Protein AF-A0A2G8LBM2-F1 (afdb_monomer)

InterPro domains:
  IPR009283 Apyrase [PF06079] (100-201)
  IPR009283 Apyrase [PTHR13023] (19-201)
  IPR036258 Apyrase superfamily [G3DSA:2.120.10.100] (62-201)
  IPR036258 Apyrase superfamily [SSF101887] (73-199)

Structure (mmCIF, N/CA/C/O backbone):
data_AF-A0A2G8LBM2-F1
#
_entry.id   AF-A0A2G8LBM2-F1
#
loop_
_atom_site.group_PDB
_atom_site.id
_atom_site.type_symbol
_atom_site.label_atom_id
_atom_site.label_alt_id
_atom_site.label_comp_id
_atom_site.label_asym_id
_atom_site.label_entity_id
_atom_site.label_seq_id
_atom_site.pdbx_PDB_ins_code
_atom_site.Cartn_x
_atom_site.Cartn_y
_atom_site.Cartn_z
_atom_site.occupancy
_atom_site.B_iso_or_equiv
_atom_site.auth_seq_id
_atom_site.auth_comp_id
_atom_site.auth_asym_id
_atom_site.auth_atom_id
_atom_site.pdbx_PDB_model_num
ATOM 1 N N . MET A 1 1 ? -73.312 -58.776 77.637 1.00 35.75 1 MET A N 1
ATOM 2 C CA . MET A 1 1 ? -72.887 -59.701 76.559 1.00 35.75 1 MET A CA 1
ATOM 3 C C . MET A 1 1 ? -73.910 -59.630 75.431 1.00 35.75 1 MET A C 1
ATOM 5 O O . MET A 1 1 ? -75.067 -59.414 75.760 1.00 35.75 1 MET A O 1
ATOM 9 N N . PRO A 1 2 ? -73.563 -59.936 74.172 1.00 50.12 2 PRO A N 1
ATOM 10 C CA . PRO A 1 2 ? -72.597 -59.293 73.277 1.00 50.12 2 PRO A CA 1
ATOM 11 C C . PRO A 1 2 ? -73.341 -58.692 72.049 1.00 50.12 2 PRO A C 1
ATOM 13 O O . PRO A 1 2 ? -74.521 -58.929 71.848 1.00 50.12 2 PRO A O 1
ATOM 16 N N . GLY A 1 3 ? -72.739 -57.828 71.241 1.00 42.31 3 GLY A N 1
ATOM 17 C CA . GLY A 1 3 ? -72.041 -58.301 70.049 1.00 42.31 3 GLY A CA 1
ATOM 18 C C . GLY A 1 3 ? -71.887 -57.154 69.057 1.00 42.31 3 GLY A C 1
ATOM 19 O O . GLY A 1 3 ? -72.862 -56.663 68.499 1.00 42.31 3 GLY A O 1
ATOM 20 N N . GLY A 1 4 ? -70.648 -56.700 68.889 1.00 48.09 4 GLY A N 1
ATOM 21 C CA . GLY A 1 4 ? -70.278 -55.749 67.855 1.00 48.09 4 GLY A CA 1
ATOM 22 C C . GLY A 1 4 ? -70.056 -56.449 66.521 1.00 48.09 4 GLY A C 1
ATOM 23 O O . GLY A 1 4 ? -69.557 -57.568 66.485 1.00 48.09 4 GLY A O 1
ATOM 24 N N . TYR A 1 5 ? -70.342 -55.739 65.435 1.00 44.25 5 TYR A N 1
ATOM 25 C CA . TYR A 1 5 ? -69.725 -55.985 64.138 1.00 44.25 5 TYR A CA 1
ATOM 26 C C . TYR A 1 5 ? -69.358 -54.640 63.509 1.00 44.25 5 TYR A C 1
ATOM 28 O O . TYR A 1 5 ? -70.212 -53.834 63.151 1.00 44.25 5 TYR A O 1
ATOM 36 N N . LYS A 1 6 ? -68.046 -54.394 63.439 1.00 51.91 6 LYS A N 1
ATOM 37 C CA . LYS A 1 6 ? -67.411 -53.306 62.694 1.00 51.91 6 LYS A CA 1
ATOM 38 C C . LYS A 1 6 ? -67.239 -53.778 61.248 1.00 51.91 6 LYS A C 1
ATOM 40 O O . LYS A 1 6 ? -66.554 -54.771 61.016 1.00 51.91 6 LYS A O 1
ATOM 45 N N . GLY A 1 7 ? -67.855 -53.083 60.294 1.00 52.22 7 GLY A N 1
ATOM 46 C CA . GLY A 1 7 ? -67.581 -53.277 58.867 1.00 52.22 7 GLY A CA 1
ATOM 47 C C . GLY A 1 7 ? -66.176 -52.767 58.503 1.00 52.22 7 GLY A C 1
ATOM 48 O O . GLY A 1 7 ? -65.708 -51.807 59.122 1.00 52.22 7 GLY A O 1
ATOM 49 N N . PRO A 1 8 ? -65.471 -53.394 57.547 1.00 53.78 8 PRO A N 1
ATOM 50 C CA . PRO A 1 8 ? -64.080 -53.072 57.269 1.00 53.78 8 PRO A CA 1
ATOM 51 C C . PRO A 1 8 ? -63.944 -51.772 56.470 1.00 53.78 8 PRO A C 1
ATOM 53 O O . PRO A 1 8 ? -64.577 -51.568 55.434 1.00 53.78 8 PRO A O 1
ATOM 56 N N . VAL A 1 9 ? -63.048 -50.916 56.957 1.00 59.75 9 VAL A N 1
ATOM 57 C CA . VAL A 1 9 ? -62.471 -49.772 56.248 1.00 59.75 9 VAL A CA 1
ATOM 58 C C . VAL A 1 9 ? -61.677 -50.319 55.058 1.00 59.75 9 VAL A C 1
ATOM 60 O O . VAL A 1 9 ? -60.777 -51.137 55.245 1.00 59.75 9 VAL A O 1
ATOM 63 N N . LYS A 1 10 ? -62.006 -49.900 53.830 1.00 48.34 10 LYS A N 1
ATOM 64 C CA . LYS A 1 10 ? -61.185 -50.207 52.649 1.00 48.34 10 LYS A CA 1
ATOM 65 C C . LYS A 1 10 ? -59.824 -49.529 52.818 1.00 48.34 10 LYS A C 1
ATOM 67 O O . LYS A 1 10 ? -59.728 -48.307 52.754 1.00 48.34 10 LYS A O 1
ATOM 72 N N . GLY A 1 11 ? -58.805 -50.345 53.074 1.00 53.59 11 GLY A N 1
ATOM 73 C CA . GLY A 1 11 ? -57.413 -49.929 53.154 1.00 53.59 11 GLY A CA 1
ATOM 74 C C . GLY A 1 11 ? -56.938 -49.293 51.850 1.00 53.59 11 GLY A C 1
ATOM 75 O O . GLY A 1 11 ? -57.275 -49.741 50.753 1.00 53.59 11 GLY A O 1
ATOM 76 N N . VAL A 1 12 ? -56.168 -48.224 52.019 1.00 58.12 12 VAL A N 1
ATOM 77 C CA . VAL A 1 12 ? -55.348 -47.561 51.006 1.00 58.12 12 VAL A CA 1
ATOM 78 C C . VAL A 1 12 ? -54.457 -48.607 50.333 1.00 58.12 12 VAL A C 1
ATOM 80 O O . VAL A 1 12 ? -53.892 -49.461 51.010 1.00 58.12 12 VAL A O 1
ATOM 83 N N . GLY A 1 13 ? -54.369 -48.573 49.002 1.00 50.44 13 GLY A N 1
ATOM 84 C CA . GLY A 1 13 ? -53.545 -49.508 48.241 1.00 50.44 13 GLY A CA 1
ATOM 85 C C . GLY A 1 13 ? -52.076 -49.427 48.653 1.00 50.44 13 GLY A C 1
ATOM 86 O O . GLY A 1 13 ? -51.456 -48.370 48.543 1.00 50.44 13 GLY A O 1
ATOM 87 N N . ASP A 1 14 ? -51.526 -50.555 49.094 1.00 52.06 14 ASP A N 1
ATOM 88 C CA . ASP A 1 14 ? -50.095 -50.735 49.317 1.00 52.06 14 ASP A CA 1
ATOM 89 C C . ASP A 1 14 ? -49.346 -50.614 47.979 1.00 52.06 14 ASP A C 1
ATOM 91 O O . ASP A 1 14 ? -49.329 -51.535 47.156 1.00 52.06 14 ASP A O 1
ATOM 95 N N . LEU A 1 15 ? -48.692 -49.473 47.753 1.00 53.94 15 LEU A N 1
ATOM 96 C CA . LEU A 1 15 ? -47.665 -49.329 46.722 1.00 53.94 15 LEU A CA 1
ATOM 97 C C . LEU A 1 15 ? -46.449 -50.169 47.133 1.00 53.94 15 LEU A C 1
ATOM 99 O O . LEU A 1 15 ? -45.579 -49.726 47.883 1.00 53.94 15 LEU A O 1
ATOM 103 N N . ARG A 1 16 ? -46.371 -51.403 46.624 1.00 54.59 16 ARG A N 1
ATOM 104 C CA . ARG A 1 16 ? -45.137 -52.195 46.657 1.00 54.59 16 ARG A CA 1
ATOM 105 C C . ARG A 1 16 ? -44.075 -51.499 45.808 1.00 54.59 16 ARG A C 1
ATOM 107 O O . ARG A 1 16 ? -44.030 -51.669 44.592 1.00 54.59 16 ARG A O 1
ATOM 114 N N . VAL A 1 17 ? -43.186 -50.751 46.454 1.00 60.72 17 VAL A N 1
ATOM 115 C CA . VAL A 1 17 ? -41.919 -50.326 45.852 1.00 60.72 17 VAL A CA 1
ATOM 116 C C . VAL A 1 17 ? -41.043 -51.571 45.715 1.00 60.72 17 VAL A C 1
ATOM 118 O O . VAL A 1 17 ? -40.419 -52.027 46.671 1.00 60.72 17 VAL A O 1
ATOM 121 N N . GLY A 1 18 ? -41.037 -52.171 44.526 1.00 52.38 18 GLY A N 1
ATOM 122 C CA . GLY A 1 18 ? -40.095 -53.228 44.183 1.00 52.38 18 GLY A CA 1
ATOM 123 C C . GLY A 1 18 ? -38.686 -52.648 44.081 1.00 52.38 18 GLY A C 1
ATOM 124 O O . GLY A 1 18 ? -38.323 -52.084 43.051 1.00 52.38 18 GLY A O 1
ATOM 125 N N . SER A 1 19 ? -37.876 -52.791 45.130 1.00 59.97 19 SER A N 1
ATOM 126 C CA . SER A 1 19 ? -36.434 -52.556 45.056 1.00 59.97 19 SER A CA 1
ATOM 127 C C . SER A 1 19 ? -35.795 -53.679 44.238 1.00 59.97 19 SER A C 1
ATOM 129 O O . SER A 1 19 ? -35.359 -54.711 44.748 1.00 59.97 19 SER A O 1
ATOM 131 N N . THR A 1 20 ? -35.767 -53.502 42.919 1.00 57.72 20 THR A N 1
ATOM 132 C CA . THR A 1 20 ? -35.054 -54.426 42.036 1.00 57.72 20 THR A CA 1
ATOM 133 C C . THR A 1 20 ? -33.559 -54.182 42.216 1.00 57.72 20 THR A C 1
ATOM 135 O O . THR A 1 20 ? -32.961 -53.348 41.543 1.00 57.72 20 THR A O 1
ATOM 138 N N . LEU A 1 21 ? -32.948 -54.885 43.170 1.00 55.81 21 LEU A N 1
ATOM 139 C CA . LEU A 1 21 ? -31.496 -54.954 43.295 1.00 55.81 21 LEU A CA 1
ATOM 140 C C . LEU A 1 21 ? -30.957 -55.632 42.033 1.00 55.81 21 LEU A C 1
ATOM 142 O O . LEU A 1 21 ? -31.077 -56.848 41.864 1.00 55.81 21 LEU A O 1
ATOM 146 N N . VAL A 1 22 ? -30.395 -54.833 41.126 1.00 62.41 22 VAL A N 1
ATOM 147 C CA . VAL A 1 22 ? -29.766 -55.313 39.895 1.00 62.41 22 VAL A CA 1
ATOM 148 C C . VAL A 1 22 ? -28.590 -56.206 40.285 1.00 62.41 22 VAL A C 1
ATOM 150 O O . VAL A 1 22 ? -27.530 -55.739 40.699 1.00 62.41 22 VAL A O 1
ATOM 153 N N . ARG A 1 23 ? -28.775 -57.525 40.180 1.00 64.81 23 ARG A N 1
ATOM 154 C CA . ARG A 1 23 ? -27.713 -58.510 40.409 1.00 64.81 23 ARG A CA 1
ATOM 155 C C . ARG A 1 23 ? -26.797 -58.536 39.191 1.00 64.81 23 ARG A C 1
ATOM 157 O O . ARG A 1 23 ? -26.952 -59.371 38.301 1.00 64.81 23 ARG A O 1
ATOM 164 N N . VAL A 1 24 ? -25.847 -57.608 39.138 1.00 64.56 24 VAL A N 1
ATOM 165 C CA . VAL A 1 24 ? -24.813 -57.620 38.101 1.00 64.56 24 VAL A CA 1
ATOM 166 C C . VAL A 1 24 ? -23.889 -58.809 38.3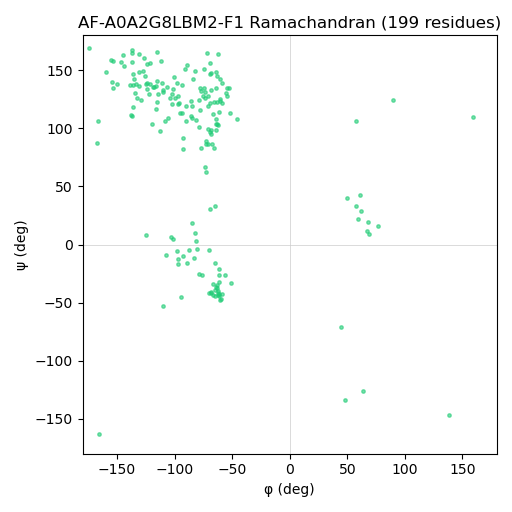62 1.00 64.56 24 VAL A C 1
ATOM 168 O O . VAL A 1 24 ? -23.308 -58.949 39.440 1.00 64.56 24 VAL A O 1
ATOM 171 N N . LYS A 1 25 ? -23.769 -59.713 37.386 1.00 77.62 25 LYS A N 1
ATOM 172 C CA . LYS A 1 25 ? -22.846 -60.851 37.485 1.00 77.62 25 LYS A CA 1
ATOM 173 C C . LYS A 1 25 ? -21.413 -60.313 37.537 1.00 77.62 25 LYS A C 1
ATOM 175 O O . LYS A 1 25 ? -21.057 -59.471 36.718 1.00 77.62 25 LYS A O 1
ATOM 180 N N . LYS A 1 26 ? -20.578 -60.829 38.447 1.00 75.75 26 LYS A N 1
ATOM 181 C CA . LYS A 1 26 ? -19.174 -60.391 38.625 1.00 75.75 26 LYS A CA 1
ATOM 182 C C . LYS A 1 26 ? -18.379 -60.384 37.309 1.00 75.75 26 LYS A C 1
ATOM 184 O O . LYS A 1 26 ? -17.579 -59.485 37.085 1.00 75.75 26 LYS A O 1
ATOM 189 N N . ASN A 1 27 ? -18.683 -61.316 36.403 1.00 76.31 27 ASN A N 1
ATOM 190 C CA . ASN A 1 27 ? -18.058 -61.401 35.081 1.00 76.31 27 ASN A CA 1
ATOM 191 C C . ASN A 1 27 ? -18.417 -60.206 34.177 1.00 76.31 27 ASN A C 1
ATOM 193 O O . ASN A 1 27 ? -17.575 -59.754 33.415 1.00 76.31 27 ASN A O 1
ATOM 197 N N . ILE A 1 28 ? -19.634 -59.660 34.284 1.00 83.94 28 ILE A N 1
ATOM 198 C CA . ILE A 1 28 ? -20.063 -58.475 33.520 1.00 83.94 28 ILE A CA 1
ATOM 199 C C . ILE A 1 28 ? -19.335 -57.231 34.036 1.00 83.94 28 ILE A C 1
ATOM 201 O O . ILE A 1 28 ? -18.843 -56.439 33.238 1.00 83.94 28 ILE A O 1
ATOM 205 N N . VAL A 1 29 ? -19.200 -57.097 35.362 1.00 85.56 29 VAL A N 1
ATOM 206 C CA . VAL A 1 29 ? -18.428 -56.000 35.970 1.00 85.56 29 VAL A CA 1
ATOM 207 C C . VAL A 1 29 ? -16.972 -56.064 35.509 1.00 85.56 29 VAL A C 1
ATOM 209 O O . VAL A 1 29 ? -16.438 -55.066 35.036 1.00 85.56 29 VAL A O 1
ATOM 212 N N . LEU A 1 30 ? -16.353 -57.246 35.557 1.00 87.94 30 LEU A N 1
ATOM 213 C CA . LEU A 1 30 ? -14.968 -57.430 35.127 1.00 87.94 30 LEU A CA 1
ATOM 214 C C . LEU A 1 30 ? -14.765 -57.047 33.652 1.00 87.94 30 LEU A C 1
ATOM 216 O O . LEU A 1 30 ? -13.850 -56.291 33.340 1.00 87.94 30 LEU A O 1
ATOM 220 N N . VAL A 1 31 ? -15.649 -57.502 32.758 1.00 89.69 31 VAL A N 1
ATOM 221 C CA . VAL A 1 31 ? -15.590 -57.157 31.327 1.00 89.69 31 VAL A CA 1
ATOM 222 C C . VAL A 1 31 ? -15.768 -55.653 31.111 1.00 89.69 31 VAL A C 1
ATOM 224 O O . VAL A 1 31 ? -15.046 -55.067 30.309 1.00 89.69 31 VAL A O 1
ATOM 227 N N . SER A 1 32 ? -16.671 -55.006 31.855 1.00 86.88 32 SER A N 1
ATOM 228 C CA . SER A 1 32 ? -16.874 -53.557 31.745 1.00 86.88 32 SER A CA 1
ATOM 229 C C . SER A 1 32 ? -15.647 -52.752 32.190 1.00 86.88 32 SER A C 1
ATOM 231 O O . SER A 1 32 ? -15.275 -51.795 31.519 1.00 86.88 32 SER A O 1
ATOM 233 N N . VAL A 1 33 ? -14.956 -53.181 33.251 1.00 91.75 33 VAL A N 1
ATOM 234 C CA . VAL A 1 33 ? -13.722 -52.532 33.724 1.00 91.75 33 VAL A CA 1
ATOM 235 C C . VAL A 1 33 ? -12.593 -52.700 32.707 1.00 91.75 33 VAL A C 1
ATOM 237 O O . VAL A 1 33 ? -11.901 -51.731 32.399 1.00 91.75 33 VAL A O 1
ATOM 240 N N . ILE A 1 34 ? -12.439 -53.899 32.135 1.00 92.94 34 ILE A N 1
ATOM 241 C CA . ILE A 1 34 ? -11.437 -54.163 31.092 1.00 92.94 34 ILE A CA 1
ATOM 242 C C . ILE A 1 34 ? -11.714 -53.311 29.848 1.00 92.94 34 ILE A C 1
ATOM 244 O O . ILE A 1 34 ? -10.789 -52.703 29.319 1.00 92.94 34 ILE A O 1
ATOM 248 N N . MET A 1 35 ? -12.973 -53.206 29.411 1.00 92.94 35 MET A N 1
ATOM 249 C CA . MET A 1 35 ? -13.352 -52.365 28.270 1.00 92.94 35 MET A CA 1
ATOM 250 C C . MET A 1 35 ? -13.037 -50.887 28.506 1.00 92.94 35 MET A C 1
ATOM 252 O O . MET A 1 35 ? -12.509 -50.233 27.613 1.00 92.94 35 MET A O 1
ATOM 256 N N . VAL A 1 36 ? -13.307 -50.361 29.703 1.00 93.88 36 VAL A N 1
ATOM 257 C CA . VAL A 1 36 ? -12.985 -48.964 30.033 1.00 93.88 36 VAL A CA 1
ATOM 258 C C . VAL A 1 36 ? -11.475 -48.731 30.025 1.00 93.88 36 VAL A C 1
ATOM 260 O O . VAL A 1 36 ? -11.021 -47.755 29.435 1.00 93.88 36 VAL A O 1
ATOM 263 N N . LEU A 1 37 ? -10.686 -49.636 30.613 1.00 93.69 37 LEU A N 1
ATOM 264 C CA . LEU A 1 37 ? -9.222 -49.539 30.595 1.00 93.69 37 LEU A CA 1
ATOM 265 C C . LEU A 1 37 ? -8.654 -49.639 29.178 1.00 93.69 37 LEU A C 1
ATOM 267 O O . LEU A 1 37 ? -7.713 -48.923 28.851 1.00 93.69 37 LEU A O 1
ATOM 271 N N . LEU A 1 38 ? -9.239 -50.485 28.329 1.00 93.25 38 LEU A N 1
ATOM 272 C CA . LEU A 1 38 ? -8.822 -50.647 26.940 1.00 93.25 38 LEU A CA 1
ATOM 273 C C . LEU A 1 38 ? -9.144 -49.398 26.115 1.00 93.25 38 LEU A C 1
ATOM 275 O O . LEU A 1 38 ? -8.290 -48.949 25.361 1.00 93.25 38 LEU A O 1
ATOM 279 N N . VAL A 1 39 ? -10.320 -48.790 26.305 1.00 91.12 39 VAL A N 1
ATOM 280 C CA . VAL A 1 39 ? -10.674 -47.502 25.681 1.00 91.12 39 VAL A CA 1
ATOM 281 C C . VAL A 1 39 ? -9.740 -46.390 26.158 1.00 91.12 39 VAL A C 1
ATOM 283 O O . VAL A 1 39 ? -9.288 -45.590 25.346 1.00 91.12 39 VAL A O 1
ATOM 286 N N . LEU A 1 40 ? -9.403 -46.354 27.448 1.00 90.88 40 LEU A N 1
ATOM 287 C CA . LEU A 1 40 ? -8.509 -45.345 28.019 1.00 90.88 40 LEU A CA 1
ATOM 288 C C . LEU A 1 40 ? -7.069 -45.516 27.511 1.00 90.88 40 LEU A C 1
ATOM 290 O O . LEU A 1 40 ? -6.440 -44.535 27.130 1.00 90.88 40 LEU A O 1
ATOM 294 N N . LEU A 1 41 ? -6.581 -46.757 27.404 1.00 89.62 41 LEU A N 1
ATOM 295 C CA . LEU A 1 41 ? -5.318 -47.078 26.736 1.00 89.62 41 LEU A CA 1
ATOM 296 C C . LEU A 1 41 ? -5.342 -46.630 25.270 1.00 89.62 41 LEU A C 1
ATOM 298 O O . LEU A 1 41 ? -4.376 -46.042 24.803 1.00 89.62 41 LEU A O 1
ATOM 302 N N . LEU A 1 42 ? -6.448 -46.860 24.557 1.00 84.75 42 LEU A N 1
ATOM 303 C CA . LEU A 1 42 ? -6.611 -46.419 23.172 1.00 84.75 42 LEU A CA 1
ATOM 304 C C . LEU A 1 42 ? -6.527 -44.893 23.077 1.00 84.75 42 LEU A C 1
ATOM 306 O O . LEU A 1 42 ? -5.777 -44.393 22.253 1.00 84.75 42 LEU A O 1
ATOM 310 N N . PHE A 1 43 ? -7.190 -44.159 23.973 1.00 82.50 43 PHE A N 1
ATOM 311 C CA . PHE A 1 43 ? -7.081 -42.698 24.060 1.00 82.50 43 PHE A CA 1
ATOM 312 C C . PHE A 1 43 ? -5.663 -42.201 24.372 1.00 82.50 43 PHE A C 1
ATOM 314 O O . PHE A 1 43 ? -5.294 -41.137 23.892 1.00 82.50 43 PHE A O 1
ATOM 321 N N . LEU A 1 44 ? -4.868 -42.958 25.134 1.00 82.31 44 LEU A N 1
ATOM 322 C CA . LEU A 1 44 ? -3.462 -42.635 25.411 1.00 82.31 44 LEU A CA 1
ATOM 323 C C . LEU A 1 44 ? -2.518 -42.993 24.251 1.00 82.31 44 LEU A C 1
ATOM 325 O O . LEU A 1 44 ? -1.443 -42.412 24.137 1.00 82.31 44 LEU A O 1
ATOM 329 N N . LEU A 1 45 ? -2.898 -43.964 23.416 1.00 81.06 45 LEU A N 1
ATOM 330 C CA . LEU A 1 45 ? -2.153 -44.370 22.220 1.00 81.06 45 LEU A CA 1
ATOM 331 C C . LEU A 1 45 ? -2.556 -43.573 20.972 1.00 81.06 45 LEU A C 1
ATOM 333 O O . LEU A 1 45 ? -1.830 -43.606 19.977 1.00 81.06 45 LEU A O 1
ATOM 337 N N . LEU A 1 46 ? -3.695 -42.871 20.999 1.00 74.62 46 LEU A N 1
ATOM 338 C CA . LEU A 1 46 ? -4.063 -41.923 19.955 1.00 74.62 46 LEU A CA 1
ATOM 339 C C . LEU A 1 46 ? -3.056 -40.762 19.987 1.00 74.62 46 LEU A C 1
ATOM 341 O O . LEU A 1 46 ? -2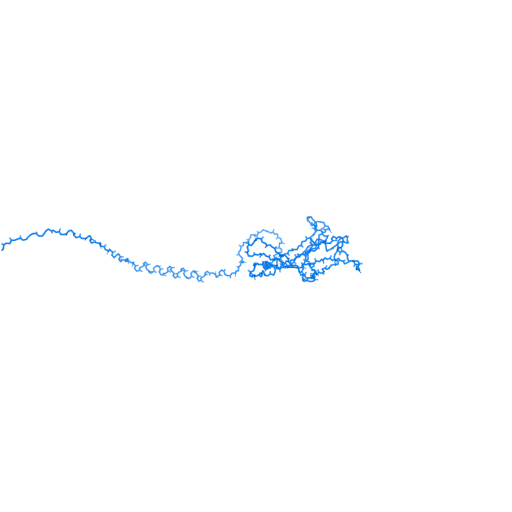.905 -40.123 21.027 1.00 74.62 46 LEU A O 1
ATOM 345 N N . PRO A 1 47 ? -2.363 -40.472 18.872 1.00 66.50 47 PRO A N 1
ATOM 346 C CA . PRO A 1 47 ? -1.492 -39.311 18.784 1.00 66.50 47 PRO A CA 1
ATOM 347 C C . PRO A 1 47 ? -2.286 -38.054 19.139 1.00 66.50 47 PRO A C 1
ATOM 349 O O . PRO A 1 47 ? -3.371 -37.840 18.592 1.00 66.50 47 PRO A O 1
ATOM 352 N N . ASP A 1 48 ? -1.748 -37.224 20.035 1.00 54.03 48 ASP A N 1
ATOM 353 C CA . ASP A 1 48 ? -2.303 -35.903 20.308 1.00 54.03 48 ASP A CA 1
ATOM 354 C C . ASP A 1 48 ? -2.453 -35.167 18.971 1.00 54.03 48 ASP A C 1
ATOM 356 O O . ASP A 1 48 ? -1.470 -34.832 18.309 1.00 54.03 48 ASP A O 1
ATOM 360 N N . GLY A 1 49 ? -3.697 -34.915 18.559 1.00 56.41 49 GLY A N 1
ATOM 361 C CA . GLY A 1 49 ? -4.051 -34.224 17.315 1.00 56.41 49 GLY A CA 1
ATOM 362 C C . GLY A 1 49 ? -3.689 -32.735 17.312 1.00 56.41 49 GLY A C 1
ATOM 363 O O . GLY A 1 49 ? -4.375 -31.927 16.690 1.00 56.41 49 GLY A O 1
ATOM 364 N N . LYS A 1 50 ? -2.629 -32.349 18.026 1.00 52.16 50 LYS A N 1
ATOM 365 C CA . LYS A 1 50 ? -1.983 -31.047 17.928 1.00 52.16 50 LYS A CA 1
ATOM 366 C C . LYS A 1 50 ? -0.845 -31.158 16.923 1.00 52.16 50 LYS A C 1
ATOM 368 O O . LYS A 1 50 ? 0.283 -31.452 17.285 1.00 52.16 50 LYS A O 1
ATOM 373 N N . ASN A 1 51 ? -1.196 -30.845 15.678 1.00 49.31 51 ASN A N 1
ATOM 374 C CA . ASN A 1 51 ? -0.313 -30.489 14.570 1.00 49.31 51 ASN A CA 1
ATOM 375 C C . ASN A 1 51 ? 0.754 -31.526 14.209 1.00 49.31 51 ASN A C 1
ATOM 377 O O . ASN A 1 51 ? 1.784 -31.606 14.859 1.00 49.31 51 ASN A O 1
ATOM 381 N N . ASN A 1 52 ? 0.537 -32.213 13.086 1.00 42.97 52 ASN A N 1
ATOM 382 C CA . ASN A 1 52 ? 1.533 -32.410 12.029 1.00 42.97 52 ASN A CA 1
ATOM 383 C C . ASN A 1 52 ? 0.799 -32.964 10.804 1.00 42.97 52 ASN A C 1
ATOM 385 O O . ASN A 1 52 ? 0.646 -34.169 10.633 1.00 42.97 52 ASN A O 1
ATOM 389 N N . GLY A 1 53 ? 0.283 -32.063 9.966 1.00 42.41 53 GLY A N 1
ATOM 390 C CA . GLY A 1 53 ? -0.240 -32.433 8.657 1.00 42.41 53 GLY A CA 1
ATOM 391 C C . GLY A 1 53 ? 0.914 -32.770 7.723 1.00 42.41 53 GLY A C 1
ATOM 392 O O . GLY A 1 53 ? 1.384 -31.899 7.000 1.00 42.41 53 GLY A O 1
ATOM 393 N N . ALA A 1 54 ? 1.370 -34.020 7.752 1.00 42.31 54 ALA A N 1
ATOM 394 C CA . ALA A 1 54 ? 2.146 -34.618 6.678 1.00 42.31 54 ALA A CA 1
ATOM 395 C C . ALA A 1 54 ? 1.895 -36.132 6.622 1.00 42.31 54 ALA A C 1
ATOM 397 O O . ALA A 1 54 ? 1.923 -36.800 7.653 1.00 42.31 54 ALA A O 1
ATOM 398 N N . ALA A 1 55 ? 1.753 -36.619 5.380 1.00 37.66 55 ALA A N 1
ATOM 399 C CA . ALA A 1 55 ? 1.638 -38.010 4.920 1.00 37.66 55 ALA A CA 1
ATOM 400 C C . ALA A 1 55 ? 0.173 -38.534 4.863 1.00 37.66 55 ALA A C 1
ATOM 402 O O . ALA A 1 55 ? -0.550 -38.458 5.845 1.00 37.66 55 ALA A O 1
ATOM 403 N N . LEU A 1 56 ? -0.383 -39.053 3.755 1.00 40.06 56 LEU A N 1
ATOM 404 C CA . LEU A 1 56 ? 0.168 -39.692 2.549 1.00 40.06 56 LEU A CA 1
ATOM 405 C C . LEU A 1 56 ? -0.857 -39.649 1.393 1.00 40.06 56 LEU A C 1
ATOM 407 O O . LEU A 1 56 ? -2.045 -39.843 1.635 1.00 40.06 56 LEU A O 1
ATOM 411 N N . SER A 1 57 ? -0.395 -39.558 0.144 1.00 34.03 57 SER A N 1
ATOM 412 C CA . SER A 1 57 ? -0.728 -40.559 -0.886 1.00 34.03 57 SER A CA 1
ATOM 413 C C . SER A 1 57 ? 0.198 -40.370 -2.08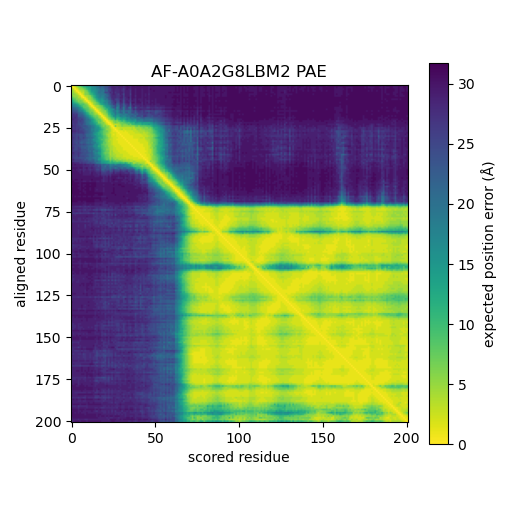6 1.00 34.03 57 SER A C 1
ATOM 415 O O . SER A 1 57 ? 0.111 -39.393 -2.826 1.00 34.03 57 SER A O 1
ATOM 417 N N . GLU A 1 58 ? 1.145 -41.289 -2.215 1.00 37.97 58 GLU A N 1
ATOM 418 C CA . GLU A 1 58 ? 2.109 -41.368 -3.302 1.00 37.97 58 GLU A CA 1
ATOM 419 C C . GLU A 1 58 ? 1.484 -42.236 -4.405 1.00 37.97 58 GLU A C 1
ATOM 421 O O . GLU A 1 58 ? 1.349 -43.448 -4.249 1.00 37.97 58 GLU A O 1
ATOM 426 N N . TYR A 1 59 ? 1.047 -41.612 -5.503 1.00 32.06 59 TYR A N 1
ATOM 427 C CA . TYR A 1 59 ? 0.706 -42.310 -6.742 1.00 32.06 59 TYR A CA 1
ATOM 428 C C . TYR A 1 59 ? 1.720 -41.901 -7.805 1.00 32.06 59 TYR A C 1
ATOM 430 O O . TYR A 1 59 ? 1.636 -40.829 -8.403 1.00 32.06 59 TYR A O 1
ATOM 438 N N . SER A 1 60 ? 2.727 -42.752 -7.985 1.00 35.59 60 SER A N 1
ATOM 439 C CA . SER A 1 60 ? 3.783 -42.574 -8.972 1.00 35.59 60 SER A CA 1
ATOM 440 C C . SER A 1 60 ? 3.222 -42.677 -10.388 1.00 35.59 60 SER A C 1
ATOM 442 O O . SER A 1 60 ? 2.841 -43.753 -10.849 1.00 35.59 60 SER A O 1
ATOM 444 N N . ARG A 1 61 ? 3.240 -41.559 -11.110 1.00 36.19 61 ARG A N 1
ATOM 445 C CA . ARG A 1 61 ? 3.236 -41.533 -12.572 1.00 36.19 61 ARG A CA 1
ATOM 446 C C . ARG A 1 61 ? 4.266 -40.486 -12.985 1.00 36.19 61 ARG A C 1
ATOM 448 O O . ARG A 1 61 ? 4.192 -39.353 -12.527 1.00 36.19 61 ARG A O 1
ATOM 455 N N . GLY A 1 62 ? 5.289 -40.937 -13.706 1.00 46.19 62 GLY A N 1
ATOM 456 C CA . GLY A 1 62 ? 6.504 -40.176 -13.965 1.00 46.19 62 GLY A CA 1
ATOM 457 C C . GLY A 1 62 ? 6.237 -38.876 -14.710 1.00 46.19 62 GLY A C 1
ATOM 458 O O . GLY A 1 62 ? 5.676 -38.907 -15.795 1.00 46.19 62 GLY A O 1
ATOM 459 N N . ASP A 1 63 ? 6.676 -37.786 -14.096 1.00 40.88 63 ASP A N 1
ATOM 460 C CA . ASP A 1 63 ? 7.130 -36.552 -14.721 1.00 40.88 63 ASP A CA 1
ATOM 461 C C . ASP A 1 63 ? 8.094 -35.906 -13.721 1.00 40.88 63 ASP A C 1
ATOM 463 O O . ASP A 1 63 ? 7.894 -35.983 -12.505 1.00 40.88 63 ASP A O 1
ATOM 467 N N . ASP A 1 64 ? 9.182 -35.347 -14.235 1.00 44.91 64 ASP A N 1
ATOM 468 C CA . ASP A 1 64 ? 10.357 -34.859 -13.509 1.00 44.91 64 ASP A CA 1
ATOM 469 C C . ASP A 1 64 ? 10.047 -33.549 -12.745 1.00 44.91 64 ASP A C 1
ATOM 471 O O . ASP A 1 64 ? 10.563 -32.468 -13.027 1.00 44.91 64 ASP A O 1
ATOM 475 N N . LEU A 1 65 ? 9.116 -33.620 -11.790 1.00 40.97 65 LEU A N 1
ATOM 476 C CA . LEU A 1 65 ? 8.703 -32.513 -10.935 1.00 40.97 65 LEU A CA 1
ATOM 477 C C . LEU A 1 65 ? 9.648 -32.416 -9.738 1.00 40.97 65 LEU A C 1
ATOM 479 O O . LEU A 1 65 ? 9.602 -33.225 -8.808 1.00 40.97 65 LEU A O 1
ATOM 483 N N . ILE A 1 66 ? 10.478 -31.373 -9.749 1.00 42.25 66 ILE A N 1
ATOM 484 C CA . ILE A 1 66 ? 11.233 -30.888 -8.594 1.00 42.25 66 ILE A CA 1
ATOM 485 C C . ILE A 1 66 ? 10.281 -30.834 -7.389 1.00 42.25 66 ILE A C 1
ATOM 487 O O . ILE A 1 66 ? 9.395 -29.980 -7.317 1.00 42.25 66 ILE A O 1
ATOM 491 N N . LYS A 1 67 ? 10.453 -31.754 -6.430 1.00 37.91 67 LYS A N 1
ATOM 492 C CA . LYS A 1 67 ? 9.794 -31.708 -5.118 1.00 37.91 67 LYS A CA 1
ATOM 493 C C . LYS A 1 67 ? 10.321 -30.482 -4.366 1.00 37.91 67 LYS A C 1
ATOM 495 O O . LYS A 1 67 ? 11.222 -30.586 -3.538 1.00 37.91 67 LYS A O 1
ATOM 500 N N . PHE A 1 68 ? 9.749 -29.312 -4.638 1.00 46.03 68 PHE A N 1
ATOM 501 C CA . PHE A 1 68 ? 9.843 -28.162 -3.750 1.00 46.03 68 PHE A CA 1
ATOM 502 C C . PHE A 1 68 ? 9.068 -28.497 -2.477 1.00 46.03 68 PHE A C 1
ATOM 504 O O . PHE A 1 68 ? 7.885 -28.197 -2.337 1.00 46.03 68 PHE A O 1
ATOM 511 N N . THR A 1 69 ? 9.730 -29.142 -1.522 1.00 50.34 69 THR A N 1
ATOM 512 C CA . THR A 1 69 ? 9.233 -29.234 -0.150 1.00 50.34 69 THR A CA 1
ATOM 513 C C . THR A 1 69 ? 9.412 -27.872 0.519 1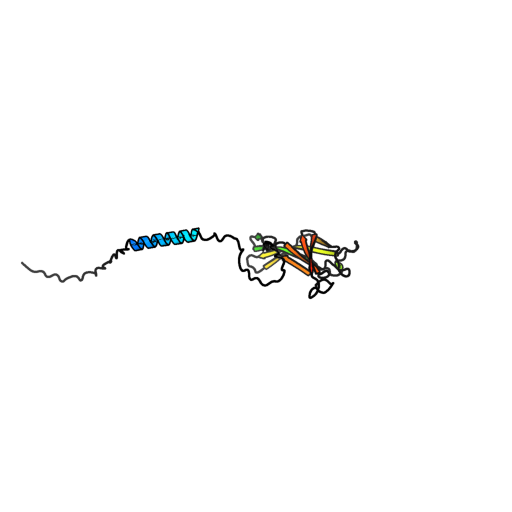.00 50.34 69 THR A C 1
ATOM 515 O O . THR A 1 69 ? 10.228 -27.713 1.426 1.00 50.34 69 THR A O 1
ATOM 518 N N . SER A 1 70 ? 8.693 -26.844 0.068 1.00 53.22 70 SER A N 1
ATOM 519 C CA . SER A 1 70 ? 8.560 -25.645 0.882 1.00 53.22 70 SER A CA 1
ATOM 520 C C . SER A 1 70 ? 7.515 -25.951 1.948 1.00 53.22 70 SER A C 1
ATOM 522 O O . SER A 1 70 ? 6.317 -25.858 1.691 1.00 53.22 70 SER A O 1
ATOM 524 N N . ASN A 1 71 ? 7.953 -26.258 3.169 1.00 62.66 71 ASN A N 1
ATOM 525 C CA . ASN A 1 71 ? 7.123 -26.165 4.379 1.00 62.66 71 ASN A CA 1
ATOM 526 C C . ASN A 1 71 ? 6.727 -24.696 4.676 1.00 62.66 71 ASN A C 1
ATOM 528 O O . ASN A 1 71 ? 6.657 -24.280 5.830 1.00 62.66 71 ASN A O 1
ATOM 532 N N . ALA A 1 72 ? 6.531 -23.872 3.642 1.00 71.75 72 ALA A N 1
ATOM 533 C CA . ALA A 1 72 ? 6.143 -22.483 3.760 1.00 71.75 72 ALA A CA 1
ATOM 534 C C . ALA A 1 72 ? 4.690 -22.442 4.238 1.00 71.75 72 ALA A C 1
ATOM 536 O O . ALA A 1 72 ? 3.747 -22.642 3.475 1.00 71.75 72 ALA A O 1
ATOM 537 N N . ILE A 1 73 ? 4.519 -22.226 5.539 1.00 90.06 73 ILE A N 1
ATOM 538 C CA . ILE A 1 73 ? 3.208 -22.037 6.146 1.00 90.06 73 ILE A CA 1
ATOM 539 C C . ILE A 1 73 ? 2.695 -20.667 5.703 1.00 90.06 73 ILE A C 1
ATOM 541 O O . ILE A 1 73 ? 3.304 -19.642 6.003 1.00 90.06 73 ILE A O 1
ATOM 545 N N . TYR A 1 74 ? 1.564 -20.656 4.999 1.00 93.25 74 TYR A N 1
ATOM 546 C CA . TYR A 1 74 ? 0.894 -19.421 4.603 1.00 93.25 74 TYR A CA 1
ATOM 547 C C . TYR A 1 74 ? 0.492 -18.599 5.834 1.00 93.25 74 TYR A C 1
ATOM 549 O O . TYR A 1 74 ? -0.231 -19.082 6.713 1.00 93.25 74 TYR A O 1
ATOM 557 N N . ASN A 1 75 ? 0.920 -17.339 5.879 1.00 95.62 75 ASN A N 1
ATOM 558 C CA . ASN A 1 75 ? 0.541 -16.417 6.936 1.00 95.62 75 ASN A CA 1
ATOM 559 C C . ASN A 1 75 ? -0.852 -15.828 6.655 1.00 95.62 75 ASN A C 1
ATOM 561 O O . ASN A 1 75 ? -1.032 -14.970 5.793 1.00 95.62 75 ASN A O 1
ATOM 565 N N . ARG A 1 76 ? -1.842 -16.276 7.435 1.00 96.25 76 ARG A N 1
ATOM 566 C CA . ARG A 1 76 ? -3.259 -15.880 7.329 1.00 96.25 76 ARG A CA 1
ATOM 567 C C . ARG A 1 76 ? -3.604 -14.553 8.019 1.00 96.25 76 ARG A C 1
ATOM 569 O O . ARG A 1 76 ? -4.785 -14.261 8.184 1.00 96.25 76 ARG A O 1
ATOM 576 N N . THR A 1 77 ? -2.619 -13.775 8.466 1.00 97.31 77 THR A N 1
ATOM 577 C CA . THR A 1 77 ? -2.868 -12.520 9.193 1.00 97.31 77 THR A CA 1
ATOM 578 C C . THR A 1 77 ? -3.629 -11.528 8.318 1.00 97.31 77 THR A C 1
ATOM 580 O O . THR A 1 77 ? -3.108 -11.040 7.316 1.00 97.31 77 THR A O 1
ATOM 583 N N . TYR A 1 78 ? -4.861 -11.222 8.722 1.00 96.31 78 TYR A N 1
ATOM 584 C CA . TYR A 1 78 ? -5.697 -10.193 8.123 1.00 96.31 78 TYR A CA 1
ATOM 585 C C . TYR A 1 78 ? -6.698 -9.639 9.153 1.00 96.31 78 TYR A C 1
ATOM 587 O O . TYR A 1 78 ? -7.361 -10.429 9.832 1.00 96.31 78 TYR A O 1
ATOM 595 N N . PRO A 1 79 ? -6.873 -8.308 9.246 1.00 97.31 79 PRO A N 1
ATOM 596 C CA . PRO A 1 79 ? -6.021 -7.263 8.663 1.00 97.31 79 PRO A CA 1
ATOM 597 C C . PRO A 1 79 ? -4.589 -7.290 9.232 1.00 97.31 79 PRO A C 1
ATOM 599 O O . PRO A 1 79 ? -4.355 -7.886 10.281 1.00 97.31 79 PRO A O 1
ATOM 602 N N . LEU A 1 80 ? -3.630 -6.629 8.568 1.00 96.81 80 LEU A N 1
ATOM 603 C CA . LEU A 1 80 ? -2.231 -6.572 9.041 1.00 96.81 80 LEU A CA 1
ATOM 604 C C . LEU A 1 80 ? -2.090 -5.858 10.392 1.00 96.81 80 LEU A C 1
ATOM 606 O O . LEU A 1 80 ? -1.252 -6.221 11.211 1.00 96.81 80 LEU A O 1
ATOM 610 N N . THR A 1 81 ? -2.917 -4.840 10.631 1.00 97.19 81 THR A N 1
ATOM 611 C CA . THR A 1 81 ? -3.036 -4.179 11.932 1.00 97.19 81 THR A CA 1
ATOM 612 C C . THR A 1 81 ? -4.304 -4.678 12.624 1.00 97.19 81 THR A C 1
ATOM 614 O O . THR A 1 81 ? -5.393 -4.488 12.071 1.00 97.19 81 THR A O 1
ATOM 617 N N . PRO A 1 82 ? -4.206 -5.281 13.824 1.00 97.62 82 PRO A N 1
ATOM 618 C CA . PRO A 1 82 ? -5.378 -5.718 14.571 1.00 97.62 82 PRO A CA 1
ATOM 619 C C . PRO A 1 82 ? -6.387 -4.575 14.778 1.00 97.62 82 PRO A C 1
ATOM 621 O O . PRO A 1 82 ? -5.985 -3.469 15.157 1.00 97.62 82 PRO A O 1
ATOM 624 N N . PRO A 1 83 ? -7.692 -4.808 14.554 1.00 97.44 83 PRO A N 1
ATOM 625 C CA . PRO A 1 83 ? -8.716 -3.804 14.823 1.00 97.44 83 PRO A CA 1
ATOM 626 C C . PRO A 1 83 ? -8.744 -3.395 16.300 1.00 97.44 83 PRO A C 1
ATOM 628 O O . PRO A 1 83 ? -8.616 -4.234 17.192 1.00 97.44 83 PRO A O 1
ATOM 631 N N . VAL A 1 84 ? -8.986 -2.112 16.564 1.00 97.50 84 VAL A N 1
ATOM 632 C CA . VAL A 1 84 ? -9.067 -1.556 17.921 1.00 97.50 84 VAL A CA 1
ATOM 633 C C . VAL A 1 84 ? -10.533 -1.409 18.323 1.00 97.50 84 VAL A C 1
ATOM 635 O O . VAL A 1 84 ? -11.322 -0.775 17.619 1.00 97.50 84 VAL A O 1
ATOM 638 N N . SER A 1 85 ? -10.907 -1.984 19.466 1.00 96.50 85 SER A N 1
ATOM 639 C CA . SER A 1 85 ? -12.233 -1.769 20.057 1.00 96.50 85 SER A CA 1
ATOM 640 C C . SER A 1 85 ? -12.271 -0.416 20.763 1.00 96.50 85 SER A C 1
ATOM 642 O O . SER A 1 85 ? -11.352 -0.067 21.499 1.00 96.50 85 SER A O 1
ATOM 644 N N . THR A 1 86 ? -13.335 0.348 20.542 1.00 92.31 86 THR A N 1
ATOM 645 C CA . THR A 1 86 ? -13.562 1.661 21.157 1.00 92.31 86 THR A CA 1
ATOM 646 C C . THR A 1 86 ? -14.935 1.667 21.835 1.00 92.31 86 THR A C 1
ATOM 648 O O . THR A 1 86 ? -15.7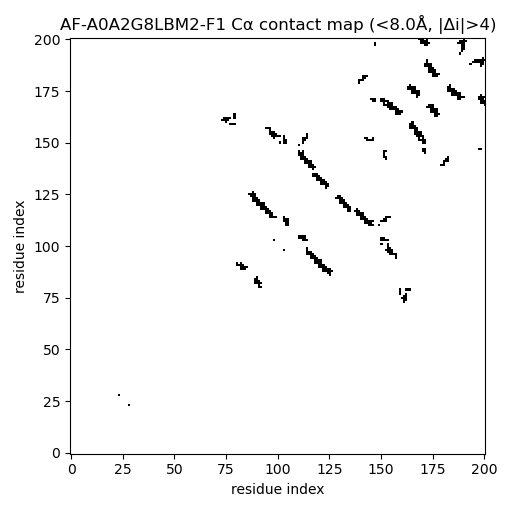90 0.865 21.454 1.00 92.31 86 THR A O 1
ATOM 651 N N . PRO A 1 87 ? -15.214 2.587 22.774 1.00 91.50 87 PRO A N 1
ATOM 652 C CA . PRO A 1 87 ? -16.555 2.720 23.354 1.00 91.50 87 PRO A CA 1
ATOM 653 C C . PRO A 1 87 ? -17.656 2.946 22.308 1.00 91.50 87 PRO A C 1
ATOM 655 O O . PRO A 1 87 ? -18.804 2.577 22.523 1.00 91.50 87 PRO A O 1
ATOM 658 N N . ASN A 1 88 ? -17.294 3.525 21.160 1.00 87.19 88 ASN A N 1
ATOM 659 C CA . ASN A 1 88 ? -18.229 3.934 20.120 1.00 87.19 88 ASN A CA 1
ATOM 660 C C . ASN A 1 88 ? -18.297 2.956 18.940 1.00 87.19 88 ASN A C 1
ATOM 662 O O . ASN A 1 88 ? -18.988 3.258 17.972 1.00 87.19 88 ASN A O 1
ATOM 666 N N . GLY A 1 89 ? -17.601 1.812 18.990 1.00 95.06 89 GLY A N 1
ATOM 667 C CA . GLY A 1 89 ? -17.557 0.831 17.902 1.00 95.06 89 GLY A CA 1
ATOM 668 C C . GLY A 1 89 ? -16.160 0.259 17.662 1.00 95.06 89 GLY A C 1
ATOM 669 O O . GLY A 1 89 ? -15.370 0.107 18.594 1.00 95.06 89 GLY A O 1
ATOM 670 N N . ARG A 1 90 ? -15.821 -0.055 16.410 1.00 97.88 90 ARG A N 1
ATOM 671 C CA . ARG A 1 90 ? -14.545 -0.691 16.045 1.00 97.88 90 ARG A CA 1
ATOM 672 C C . ARG A 1 90 ? -13.787 0.129 15.010 1.00 97.88 90 ARG A C 1
ATOM 674 O O . ARG A 1 90 ? -14.359 0.562 14.012 1.00 97.88 90 ARG A O 1
ATOM 681 N N . LYS A 1 91 ? -12.489 0.311 15.248 1.00 97.88 91 LYS A N 1
ATOM 682 C CA . LYS A 1 91 ? -11.577 1.113 14.433 1.00 97.88 91 LYS A CA 1
ATOM 683 C C . LYS A 1 91 ? -10.588 0.210 13.694 1.00 97.88 91 LYS A C 1
ATOM 685 O O . LYS A 1 91 ? -9.968 -0.663 14.298 1.00 97.88 91 LYS A O 1
ATOM 690 N N . TYR A 1 92 ? -10.437 0.434 12.396 1.00 98.25 92 TYR A N 1
ATOM 691 C CA . TYR A 1 92 ? -9.599 -0.338 11.483 1.00 98.25 92 TYR A CA 1
ATOM 692 C C . TYR A 1 92 ? -8.570 0.572 10.832 1.00 98.25 92 TYR A C 1
ATOM 694 O O . TYR A 1 92 ? -8.904 1.683 10.420 1.00 98.25 92 TYR A O 1
ATOM 702 N N . ARG A 1 93 ? -7.328 0.099 10.715 1.00 98.00 93 ARG A N 1
ATOM 703 C CA . ARG A 1 93 ? -6.312 0.771 9.906 1.00 98.00 93 ARG A CA 1
ATOM 704 C C . ARG A 1 93 ? -6.626 0.546 8.428 1.00 98.00 93 ARG A C 1
ATOM 706 O O . ARG A 1 93 ? -6.867 -0.591 8.038 1.00 98.00 93 ARG A O 1
ATOM 713 N N . ILE A 1 94 ? -6.613 1.611 7.634 1.00 98.12 94 ILE A N 1
ATOM 714 C CA . ILE A 1 94 ? -6.811 1.543 6.180 1.00 98.12 94 ILE A CA 1
ATOM 715 C C . ILE A 1 94 ? -5.635 2.192 5.453 1.00 98.12 94 ILE A C 1
ATOM 717 O O . ILE A 1 94 ? -4.947 3.052 6.013 1.00 98.12 94 ILE A O 1
ATOM 721 N N . GLY A 1 95 ? -5.430 1.774 4.210 1.00 97.25 95 GLY A N 1
ATOM 722 C CA . GLY A 1 95 ? -4.430 2.309 3.299 1.00 97.25 95 GLY A CA 1
ATOM 723 C C . GLY A 1 95 ? -5.041 2.530 1.919 1.00 97.25 95 GLY A C 1
ATOM 724 O O . GLY A 1 95 ? -5.895 1.754 1.500 1.00 97.25 95 GLY A O 1
ATOM 725 N N . LEU A 1 96 ? -4.637 3.605 1.253 1.00 97.88 96 LEU A N 1
ATOM 726 C CA . LEU A 1 96 ? -5.012 3.964 -0.110 1.00 97.88 96 LEU A CA 1
ATOM 727 C C . LEU A 1 96 ? -3.729 4.163 -0.911 1.00 97.88 96 LEU A C 1
ATOM 729 O O . LEU A 1 96 ? -2.784 4.779 -0.415 1.00 97.88 96 LEU A O 1
ATOM 733 N N . ILE A 1 97 ? -3.713 3.669 -2.141 1.00 98.00 97 ILE A N 1
ATOM 734 C CA . ILE A 1 97 ? -2.608 3.837 -3.081 1.00 98.00 97 ILE A CA 1
ATOM 735 C C . ILE A 1 97 ? -3.094 4.666 -4.270 1.00 98.00 97 ILE A C 1
ATOM 737 O O . ILE A 1 97 ? -4.250 4.538 -4.670 1.00 98.00 97 ILE A O 1
ATOM 741 N N . SER A 1 98 ? -2.256 5.565 -4.784 1.00 97.94 98 SER A N 1
ATOM 742 C CA . SER A 1 98 ? -2.617 6.389 -5.939 1.00 97.94 98 SER A CA 1
ATOM 743 C C . SER A 1 98 ? -2.147 5.771 -7.250 1.00 97.94 98 SER A C 1
ATOM 745 O O . SER A 1 98 ? -0.967 5.437 -7.372 1.00 97.94 98 SER A O 1
ATOM 747 N N . ASP A 1 99 ? -3.008 5.821 -8.255 1.00 97.75 99 ASP A N 1
ATOM 748 C CA . ASP A 1 99 ? -2.608 5.833 -9.655 1.00 97.75 99 ASP A CA 1
ATOM 749 C C . ASP A 1 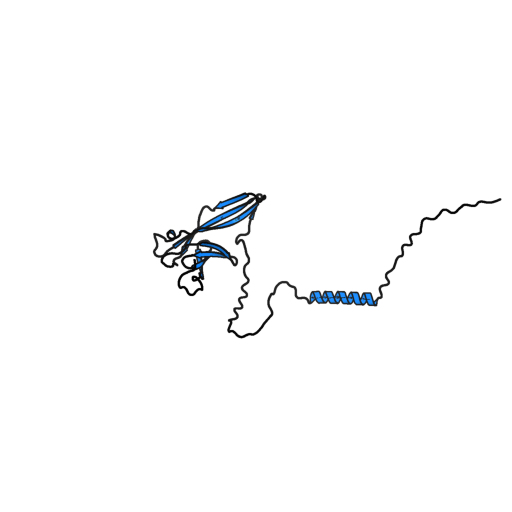99 ? -2.580 7.293 -10.138 1.00 97.75 99 ASP A C 1
ATOM 751 O O . ASP A 1 99 ? -3.562 8.024 -9.998 1.00 97.75 99 ASP A O 1
ATOM 755 N N . LEU A 1 100 ? -1.421 7.749 -10.616 1.00 97.44 100 LEU A N 1
ATOM 756 C CA . LEU A 1 100 ? -1.237 9.102 -11.154 1.00 97.44 100 LEU A CA 1
ATOM 757 C C . LEU A 1 100 ? -1.193 9.106 -12.688 1.00 97.44 100 LEU A C 1
ATOM 759 O O . LEU A 1 100 ? -0.879 10.146 -13.280 1.00 97.44 100 LEU A O 1
ATOM 763 N N . ASP A 1 101 ? -1.459 7.967 -13.332 1.00 96.19 101 ASP A N 1
ATOM 764 C CA . ASP A 1 101 ? -1.272 7.754 -14.762 1.00 96.19 101 ASP A CA 1
ATOM 765 C C . ASP A 1 101 ? 0.131 8.242 -15.197 1.00 96.19 101 ASP A C 1
ATOM 767 O O . ASP A 1 101 ? 1.149 8.052 -14.523 1.00 96.19 101 ASP A O 1
ATOM 771 N N . THR A 1 102 ? 0.199 8.988 -16.300 1.00 94.50 102 THR A N 1
ATOM 772 C CA . THR A 1 102 ? 1.427 9.579 -16.836 1.00 94.50 102 THR A CA 1
ATOM 773 C C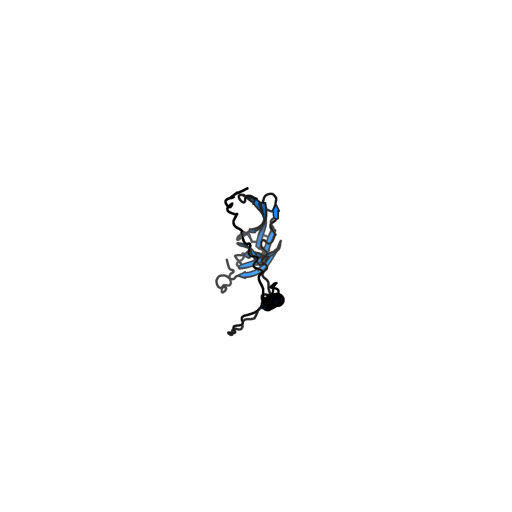 . THR A 1 102 ? 2.066 10.630 -15.922 1.00 94.50 102 THR A C 1
ATOM 775 O O . THR A 1 102 ? 3.232 10.972 -16.131 1.00 94.50 102 THR A O 1
ATOM 778 N N . ASN A 1 103 ? 1.344 11.149 -14.918 1.00 96.44 103 ASN A N 1
ATOM 779 C CA . ASN A 1 103 ? 1.868 12.134 -13.962 1.00 96.44 103 ASN A CA 1
ATOM 780 C C . ASN A 1 103 ? 2.708 11.496 -12.843 1.00 96.44 103 ASN A C 1
ATOM 782 O O . ASN A 1 103 ? 3.310 12.213 -12.041 1.00 96.44 103 ASN A O 1
ATOM 786 N N . SER A 1 104 ? 2.802 10.164 -12.818 1.00 96.69 104 SER A N 1
ATOM 787 C CA . SER A 1 104 ? 3.719 9.410 -11.956 1.00 96.69 104 SER A CA 1
ATOM 788 C C . SER A 1 104 ? 5.194 9.719 -12.237 1.00 96.69 104 SER A C 1
ATOM 790 O O . SER A 1 104 ? 6.042 9.503 -11.377 1.00 96.69 104 SER A O 1
ATOM 792 N N . LYS A 1 105 ? 5.549 10.243 -13.416 1.00 96.94 105 LYS A N 1
ATOM 793 C CA . LYS A 1 105 ? 6.943 10.540 -13.776 1.00 96.94 105 LYS A CA 1
ATOM 794 C C . LYS A 1 105 ? 7.470 11.780 -13.047 1.00 96.94 105 LYS A C 1
ATOM 796 O O . LYS A 1 105 ? 6.905 12.867 -13.153 1.00 96.94 105 LYS A O 1
ATOM 801 N N . ALA A 1 106 ? 8.596 11.644 -12.351 1.00 95.81 106 ALA A N 1
ATOM 802 C CA . ALA A 1 106 ? 9.260 12.761 -11.688 1.00 95.81 106 ALA A CA 1
ATOM 803 C C . ALA A 1 106 ? 9.854 13.739 -12.717 1.00 95.81 106 ALA A C 1
ATOM 805 O O . ALA A 1 106 ? 10.534 13.340 -13.662 1.00 95.81 106 ALA A O 1
ATOM 806 N N . SER A 1 107 ? 9.609 15.036 -12.526 1.00 91.56 107 SER A N 1
ATOM 807 C CA . SER A 1 107 ? 10.097 16.093 -13.421 1.00 91.56 107 SER A CA 1
ATOM 808 C C . SER A 1 107 ? 11.583 16.408 -13.235 1.00 91.56 107 SER A C 1
ATOM 810 O O . SER A 1 107 ? 12.232 16.897 -14.155 1.00 91.56 107 SER A O 1
ATOM 812 N N . ASP A 1 108 ? 12.116 16.154 -12.041 1.00 89.25 108 ASP A N 1
ATOM 813 C CA . ASP A 1 108 ? 13.476 16.501 -11.614 1.00 89.25 108 ASP A CA 1
ATOM 814 C C . ASP A 1 108 ? 14.502 15.382 -11.851 1.00 89.25 108 ASP A C 1
ATOM 816 O O . ASP A 1 108 ? 15.706 15.612 -11.741 1.00 89.25 108 ASP A O 1
ATOM 820 N N . SER A 1 109 ? 14.042 14.182 -12.206 1.00 87.75 109 SER A N 1
ATOM 821 C CA . SER A 1 109 ? 14.859 12.972 -12.225 1.00 87.75 109 SER A CA 1
ATOM 822 C C . SER A 1 109 ? 14.628 12.175 -13.505 1.00 87.75 109 SER A C 1
ATOM 824 O O . SER A 1 109 ? 13.497 11.869 -13.883 1.00 87.75 109 SER A O 1
ATOM 826 N N . LYS A 1 110 ? 15.712 11.785 -14.186 1.00 86.75 110 LYS A N 1
ATOM 827 C CA . LYS A 1 110 ? 15.615 10.868 -15.330 1.00 86.75 110 LYS A CA 1
ATOM 828 C C . LYS A 1 110 ? 15.267 9.472 -14.813 1.00 86.75 110 LYS A C 1
ATOM 830 O O . LYS A 1 110 ? 15.976 8.945 -13.966 1.00 86.75 110 LYS A O 1
ATOM 835 N N . ASN A 1 111 ? 14.215 8.876 -15.372 1.00 93.00 111 ASN A N 1
ATOM 836 C CA . ASN A 1 111 ? 13.766 7.510 -15.083 1.00 93.00 111 ASN A CA 1
ATOM 837 C C . ASN A 1 111 ? 13.362 7.265 -13.622 1.00 93.00 111 ASN A C 1
ATOM 839 O O . ASN A 1 111 ? 13.717 6.241 -13.046 1.00 93.00 111 ASN A O 1
ATOM 843 N N . LEU A 1 112 ? 12.630 8.202 -13.022 1.00 97.31 112 LEU A N 1
ATOM 844 C CA . LEU A 1 112 ? 12.033 8.014 -11.705 1.00 97.31 112 LEU A CA 1
ATOM 845 C C . LEU A 1 112 ? 10.524 8.213 -11.806 1.00 97.31 112 LEU A C 1
ATOM 847 O O . LEU A 1 112 ? 10.067 9.229 -12.334 1.00 97.31 112 LEU A O 1
ATOM 851 N N . TRP A 1 113 ? 9.768 7.259 -11.279 1.00 98.31 113 TRP A N 1
ATOM 852 C CA . TRP A 1 113 ? 8.318 7.329 -11.162 1.00 98.31 113 TRP A CA 1
ATOM 853 C C . TRP A 1 113 ? 7.904 7.203 -9.703 1.00 98.31 113 TRP A C 1
ATOM 855 O O . TRP A 1 113 ? 8.659 6.671 -8.882 1.00 98.31 113 TRP A O 1
ATOM 865 N N . TYR A 1 114 ? 6.729 7.719 -9.364 1.00 98.06 114 TYR A N 1
ATOM 866 C CA . TYR A 1 114 ? 6.232 7.743 -8.002 1.00 98.06 114 TYR A CA 1
ATOM 867 C C . TYR A 1 114 ? 4.715 7.600 -7.907 1.00 98.06 114 TYR A C 1
ATOM 869 O O . TYR A 1 114 ? 3.976 7.954 -8.820 1.00 98.06 114 TYR A O 1
ATOM 877 N N . ALA A 1 115 ? 4.288 7.137 -6.738 1.00 98.00 115 ALA A N 1
ATOM 878 C CA . ALA A 1 115 ? 2.906 7.088 -6.285 1.00 98.00 115 ALA A CA 1
ATOM 879 C C . ALA A 1 115 ? 2.838 7.531 -4.814 1.00 98.00 115 ALA A C 1
ATOM 881 O O . ALA A 1 115 ? 3.861 7.620 -4.127 1.00 98.00 115 ALA A O 1
ATOM 882 N N . TYR A 1 116 ? 1.638 7.797 -4.312 1.00 97.88 116 TYR A N 1
ATOM 883 C CA . TYR A 1 116 ? 1.381 8.140 -2.920 1.00 97.88 116 TYR A CA 1
ATOM 884 C C . TYR A 1 116 ? 0.638 7.018 -2.208 1.00 97.88 116 TYR A C 1
ATOM 886 O O . TYR A 1 116 ? -0.376 6.516 -2.687 1.00 97.88 116 TYR A O 1
ATOM 894 N N . TYR A 1 117 ? 1.131 6.673 -1.024 1.00 97.94 117 TYR A N 1
ATOM 895 C CA . TYR A 1 117 ? 0.468 5.794 -0.076 1.00 97.94 117 TYR A CA 1
ATOM 896 C C . TYR A 1 117 ? -0.082 6.623 1.085 1.00 97.94 117 TYR A C 1
ATOM 898 O O . TYR A 1 117 ? 0.676 7.158 1.901 1.00 97.94 117 TYR A O 1
ATOM 906 N N . LEU A 1 118 ? -1.405 6.755 1.145 1.00 97.62 118 LEU A N 1
ATOM 907 C CA . LEU A 1 118 ? -2.114 7.470 2.199 1.00 97.62 118 LEU A CA 1
ATOM 908 C C . LEU A 1 118 ? -2.692 6.469 3.192 1.00 97.62 118 LEU A C 1
ATOM 910 O O . LEU A 1 118 ? -3.327 5.489 2.812 1.00 97.62 118 LEU A O 1
ATOM 914 N N . LYS A 1 119 ? -2.506 6.729 4.482 1.00 97.69 119 LYS A N 1
ATOM 915 C CA . LYS A 1 119 ? -3.059 5.885 5.538 1.00 97.69 119 LYS A CA 1
ATOM 916 C C . LYS A 1 119 ? -4.139 6.636 6.296 1.00 97.69 119 LYS A C 1
ATOM 918 O O . LYS A 1 119 ? -4.186 7.861 6.308 1.00 97.69 119 LYS A O 1
ATOM 923 N N . GLY A 1 120 ? -5.009 5.882 6.946 1.00 97.75 120 GLY A N 1
ATOM 924 C CA . GLY A 1 120 ? -6.039 6.451 7.795 1.00 97.75 120 GLY A CA 1
ATOM 925 C C . GLY A 1 120 ? -6.677 5.410 8.687 1.00 97.75 120 GLY A C 1
ATOM 926 O O . GLY A 1 120 ? -6.153 4.308 8.883 1.00 97.75 120 GLY A O 1
ATOM 927 N N . TYR A 1 121 ? -7.831 5.762 9.222 1.00 97.94 121 TYR A N 1
ATOM 928 C CA . TYR A 1 121 ? -8.667 4.887 10.007 1.00 97.94 121 TYR A CA 1
ATOM 929 C C . TYR A 1 121 ? -10.104 4.934 9.524 1.00 97.94 121 TYR A C 1
ATOM 931 O O . TYR A 1 121 ? -10.670 6.006 9.322 1.00 97.94 121 TYR A O 1
ATOM 939 N N . LEU A 1 122 ? -10.706 3.754 9.437 1.00 97.94 122 LEU A N 1
ATOM 940 C CA . LEU A 1 122 ? -12.138 3.572 9.272 1.00 97.94 122 LEU A CA 1
ATOM 941 C C . LEU A 1 122 ? -12.720 3.151 10.619 1.00 97.94 122 LEU A C 1
ATOM 943 O O . LEU A 1 122 ? -12.255 2.189 11.226 1.00 97.94 122 LEU A O 1
ATOM 947 N N . THR A 1 123 ? -13.732 3.863 11.098 1.00 97.88 123 THR A N 1
ATOM 948 C CA . THR A 1 123 ? -14.452 3.510 12.327 1.00 97.88 123 THR A CA 1
ATOM 949 C C . THR A 1 123 ? -15.891 3.174 11.981 1.00 97.88 123 THR A C 1
ATOM 951 O O . THR A 1 123 ? -16.592 3.997 11.396 1.00 97.88 123 THR A O 1
ATOM 954 N N . ILE A 1 124 ? -16.312 1.965 12.341 1.00 97.81 124 ILE A N 1
ATOM 955 C CA . ILE A 1 124 ? -17.708 1.526 12.275 1.00 97.81 124 ILE A CA 1
ATOM 956 C C . ILE A 1 124 ? -18.286 1.721 13.665 1.00 97.81 124 ILE A C 1
ATOM 958 O O . ILE A 1 124 ? -17.682 1.261 14.640 1.00 97.81 124 ILE A O 1
ATOM 962 N N . ASN A 1 125 ? -19.417 2.411 13.771 1.00 96.88 125 ASN A N 1
ATOM 963 C CA . ASN A 1 125 ? -20.025 2.645 15.071 1.00 96.88 125 ASN A CA 1
ATOM 964 C C . ASN A 1 125 ? -20.648 1.364 15.667 1.00 96.88 125 ASN A C 1
ATOM 966 O O . ASN A 1 125 ? -20.873 0.378 14.970 1.00 96.88 125 ASN A O 1
ATOM 970 N N . ALA A 1 126 ? -20.948 1.380 16.967 1.00 95.94 126 ALA A N 1
ATOM 971 C CA . ALA A 1 126 ? -21.497 0.220 17.677 1.00 95.94 126 ALA A CA 1
ATOM 972 C C . ALA A 1 126 ? -22.863 -0.260 17.142 1.00 95.94 126 ALA A C 1
ATOM 974 O O . ALA A 1 126 ? -23.184 -1.437 17.271 1.00 95.94 126 ALA A O 1
ATOM 975 N N . TYR A 1 127 ? -23.648 0.631 16.527 1.00 95.19 127 TYR A N 1
ATOM 976 C CA . TYR A 1 127 ? -24.949 0.304 15.929 1.00 95.19 127 TYR A CA 1
ATOM 977 C C . TYR A 1 127 ? -24.854 -0.182 14.474 1.00 95.19 127 TYR A C 1
ATOM 979 O O . TYR A 1 127 ? -25.863 -0.599 13.916 1.00 95.19 127 TYR A O 1
ATOM 987 N N . HIS A 1 128 ? -23.658 -0.169 13.873 1.00 94.25 128 HIS A N 1
ATOM 988 C CA . HIS A 1 128 ? -23.401 -0.583 12.489 1.00 94.25 128 HIS A CA 1
ATOM 989 C C . HIS A 1 128 ? -24.177 0.196 11.407 1.00 94.25 128 HIS A C 1
ATOM 991 O O . HIS A 1 128 ? -24.314 -0.284 10.284 1.00 94.25 128 HIS A O 1
ATOM 997 N N . ASP A 1 129 ? -24.642 1.407 11.707 1.00 96.69 129 ASP A N 1
ATOM 998 C CA . ASP A 1 129 ? -25.389 2.273 10.784 1.00 96.69 129 ASP A CA 1
ATOM 999 C C . ASP A 1 129 ? -24.567 3.472 10.279 1.00 96.69 129 ASP A C 1
ATOM 1001 O O . ASP A 1 129 ? -24.986 4.173 9.356 1.00 96.69 129 ASP A O 1
ATOM 1005 N N . LYS A 1 130 ? -23.373 3.704 10.844 1.00 97.31 130 LYS A N 1
ATOM 1006 C CA . LYS A 1 130 ? -22.482 4.795 10.445 1.00 97.31 130 LYS A CA 1
ATOM 1007 C C . LYS A 1 130 ? -21.030 4.349 10.341 1.00 97.31 130 LYS A C 1
ATOM 1009 O O . LYS A 1 130 ? -20.482 3.691 11.227 1.00 97.31 130 LYS A O 1
ATOM 1014 N N . VAL A 1 131 ? -20.383 4.821 9.278 1.00 97.56 131 VAL A N 1
ATOM 1015 C CA . VAL A 1 131 ? -18.943 4.696 9.050 1.00 97.56 131 VAL A CA 1
ATOM 1016 C C . VAL A 1 131 ? -18.325 6.091 9.003 1.00 97.56 131 VAL A C 1
ATOM 1018 O O . VAL A 1 131 ? -18.867 6.996 8.372 1.00 97.56 131 VAL A O 1
ATOM 1021 N N . SER A 1 132 ? -17.192 6.277 9.676 1.00 97.06 132 SER A N 1
ATOM 1022 C CA . SER A 1 132 ? -16.390 7.503 9.601 1.00 97.06 132 SER A CA 1
ATOM 1023 C C . SER A 1 132 ? -14.962 7.185 9.189 1.00 97.06 132 SER A C 1
ATOM 1025 O O . SER A 1 132 ? -14.375 6.231 9.707 1.00 97.06 132 SER A O 1
ATOM 1027 N N . VAL A 1 133 ? -14.394 8.016 8.320 1.00 97.69 133 VAL A N 1
ATOM 1028 C CA . VAL A 1 133 ? -13.011 7.899 7.852 1.00 97.69 133 VAL A CA 1
ATOM 1029 C C . VAL A 1 133 ? -12.217 9.117 8.309 1.00 97.69 133 VAL A C 1
ATOM 1031 O O . VAL A 1 133 ? -12.702 10.242 8.226 1.00 97.69 133 VAL A O 1
ATOM 1034 N N . GLN A 1 134 ? -11.003 8.881 8.798 1.00 97.75 134 GLN A N 1
ATOM 1035 C CA . GLN A 1 134 ? -10.036 9.916 9.149 1.00 97.75 134 GLN A CA 1
ATOM 1036 C C . GLN A 1 134 ? -8.684 9.541 8.548 1.00 97.75 134 GLN A C 1
ATOM 1038 O O . GLN A 1 134 ? -8.202 8.438 8.797 1.00 97.75 134 GLN A O 1
ATOM 1043 N N . PHE A 1 135 ? -8.077 10.436 7.776 1.00 98.31 135 PHE A N 1
ATOM 1044 C CA . PHE A 1 135 ? -6.744 10.225 7.215 1.00 98.31 135 PHE A CA 1
ATOM 1045 C C . PHE A 1 135 ? -5.659 10.737 8.159 1.00 98.31 135 PHE A C 1
ATOM 1047 O O . PHE A 1 135 ? -5.913 11.608 8.991 1.00 98.31 135 PHE A O 1
ATOM 1054 N N . ASP A 1 136 ? -4.474 10.151 8.040 1.00 97.12 136 ASP A N 1
ATOM 1055 C CA . ASP A 1 136 ? -3.261 10.712 8.623 1.00 97.12 136 ASP A CA 1
ATOM 1056 C C . ASP A 1 136 ? -2.886 12.001 7.872 1.00 97.12 136 ASP A C 1
ATOM 1058 O O . ASP A 1 136 ? -3.248 12.160 6.704 1.00 97.12 136 ASP A O 1
ATOM 1062 N N . ASP A 1 137 ? -2.141 12.895 8.526 1.00 94.94 137 ASP A N 1
ATOM 1063 C CA . ASP A 1 137 ? -1.791 14.203 7.956 1.00 94.94 137 ASP A CA 1
ATOM 1064 C C . ASP A 1 137 ? -0.902 14.085 6.704 1.00 94.94 137 ASP A C 1
ATOM 1066 O O . ASP A 1 137 ? -1.081 14.828 5.740 1.00 94.94 137 ASP A O 1
ATOM 1070 N N . ASP A 1 138 ? 0.014 13.110 6.694 1.00 93.38 138 ASP A N 1
ATOM 1071 C CA . ASP A 1 138 ? 0.997 12.933 5.627 1.00 93.38 138 ASP A CA 1
ATOM 1072 C C . ASP A 1 138 ? 0.750 11.673 4.789 1.00 93.38 138 ASP A C 1
ATOM 1074 O O . ASP A 1 138 ? 0.507 10.570 5.295 1.00 93.38 138 ASP A O 1
ATOM 1078 N N . SER A 1 139 ? 0.935 11.823 3.476 1.00 95.62 139 SER A N 1
ATOM 1079 C CA . SER A 1 139 ? 1.081 10.696 2.555 1.00 95.62 139 SER A CA 1
ATOM 1080 C C . SER A 1 139 ? 2.550 10.305 2.400 1.00 95.62 139 SER A C 1
ATOM 1082 O O . SER A 1 139 ? 3.466 11.117 2.527 1.00 95.62 139 SER A O 1
ATOM 1084 N N . THR A 1 140 ? 2.794 9.030 2.114 1.00 96.94 140 THR A N 1
ATOM 1085 C CA . THR A 1 140 ? 4.138 8.519 1.845 1.00 96.94 140 THR A CA 1
ATOM 1086 C C . THR A 1 140 ? 4.377 8.448 0.344 1.00 96.94 140 THR A C 1
ATOM 1088 O O . THR A 1 140 ? 3.657 7.744 -0.359 1.00 96.94 140 THR A O 1
ATOM 1091 N N . LYS A 1 141 ? 5.398 9.153 -0.153 1.00 97.06 141 LYS A N 1
ATOM 1092 C CA . LYS A 1 141 ? 5.820 9.064 -1.555 1.00 97.06 141 LYS A CA 1
ATOM 1093 C C . LYS A 1 141 ? 6.629 7.784 -1.767 1.00 97.06 141 LYS A C 1
ATOM 1095 O O . LYS A 1 141 ? 7.710 7.638 -1.204 1.00 97.06 141 LYS A O 1
ATOM 1100 N N . LEU A 1 142 ? 6.102 6.876 -2.576 1.00 98.00 142 LEU A N 1
ATOM 1101 C CA . LEU A 1 142 ? 6.756 5.642 -3.002 1.00 98.00 142 LEU A CA 1
ATOM 1102 C C . LEU A 1 142 ? 7.361 5.868 -4.382 1.00 98.00 142 LEU A C 1
ATOM 1104 O O . LEU A 1 142 ? 6.727 6.498 -5.222 1.00 98.00 142 LEU A O 1
ATOM 1108 N N . THR A 1 143 ? 8.569 5.368 -4.629 1.00 97.50 143 THR A N 1
ATOM 1109 C CA . THR A 1 143 ? 9.295 5.639 -5.878 1.00 97.50 143 THR A CA 1
ATOM 1110 C C . THR A 1 143 ? 9.946 4.388 -6.444 1.00 97.50 143 THR A C 1
ATOM 1112 O O . THR A 1 143 ? 10.448 3.568 -5.677 1.00 97.50 143 THR A O 1
ATOM 1115 N N . SER A 1 144 ? 10.024 4.292 -7.770 1.00 97.44 144 SER A N 1
ATOM 1116 C CA . SER A 1 144 ? 10.738 3.230 -8.486 1.00 97.44 144 SER A CA 1
ATOM 1117 C C . SER A 1 144 ? 11.398 3.782 -9.748 1.00 97.44 144 SER A C 1
ATOM 1119 O O . SER A 1 144 ? 10.948 4.775 -10.322 1.00 97.44 144 SER A O 1
ATOM 1121 N N . GLN A 1 145 ? 12.478 3.131 -10.178 1.00 96.94 145 GLN A N 1
ATOM 1122 C CA . GLN A 1 145 ? 13.131 3.393 -11.467 1.00 96.94 145 GLN A CA 1
ATOM 1123 C C . GLN A 1 145 ? 12.701 2.396 -12.555 1.00 96.94 145 GLN A C 1
ATOM 1125 O O . GLN A 1 145 ? 13.095 2.531 -13.714 1.00 96.94 145 GLN A O 1
ATOM 1130 N N . LEU A 1 146 ? 11.905 1.384 -12.193 1.00 96.75 146 LEU A N 1
ATOM 1131 C CA . LEU A 1 146 ? 11.358 0.427 -13.147 1.00 96.75 146 LEU A CA 1
ATOM 1132 C C . LEU A 1 146 ? 10.240 1.087 -13.954 1.00 96.75 146 LEU A C 1
ATOM 1134 O O . LEU A 1 146 ? 9.383 1.778 -13.408 1.00 96.75 146 LEU A O 1
ATOM 1138 N N . SER A 1 147 ? 10.268 0.869 -15.264 1.00 96.38 147 SER A N 1
ATOM 1139 C CA . SER A 1 147 ? 9.242 1.355 -16.180 1.00 96.38 147 SER A CA 1
ATOM 1140 C C . SER A 1 147 ? 9.181 0.494 -17.432 1.00 96.38 147 SER A C 1
ATOM 1142 O O . SER A 1 147 ? 10.161 -0.151 -17.810 1.00 96.38 147 SER A O 1
ATOM 1144 N N . GLN A 1 148 ? 8.041 0.544 -18.112 1.00 95.88 148 GLN A N 1
ATOM 1145 C CA . GLN A 1 148 ? 7.852 -0.047 -19.427 1.00 95.88 148 GLN A CA 1
ATOM 1146 C C . GLN A 1 148 ? 7.244 0.996 -20.363 1.00 95.88 148 GLN A C 1
ATOM 1148 O O . GLN A 1 148 ? 6.210 1.601 -20.075 1.00 95.88 148 GLN A O 1
ATOM 1153 N N . GLY A 1 149 ? 7.911 1.255 -21.490 1.00 93.19 149 GLY A N 1
ATOM 1154 C CA . GLY A 1 149 ? 7.498 2.321 -22.408 1.00 93.19 149 GLY A CA 1
ATOM 1155 C C . GLY A 1 149 ? 7.533 3.719 -21.772 1.00 93.19 149 GLY A C 1
ATOM 1156 O O . GLY A 1 149 ? 6.746 4.581 -22.148 1.00 93.19 149 GLY A O 1
ATOM 1157 N N . GLY A 1 150 ? 8.412 3.941 -20.785 1.00 94.88 150 GLY A N 1
ATOM 1158 C CA . GLY A 1 150 ? 8.563 5.231 -20.103 1.00 94.88 150 GLY A CA 1
ATOM 1159 C C . GLY A 1 150 ? 7.469 5.562 -19.080 1.00 94.88 150 GLY A C 1
ATOM 1160 O O . GLY A 1 150 ? 7.353 6.727 -18.687 1.00 94.88 150 GLY A O 1
ATOM 1161 N N . ARG A 1 151 ? 6.690 4.562 -18.656 1.00 96.81 151 ARG A N 1
ATOM 1162 C CA . ARG A 1 151 ? 5.640 4.645 -17.631 1.00 96.81 151 ARG A CA 1
ATOM 1163 C C . ARG A 1 151 ? 5.885 3.600 -16.543 1.00 96.81 151 ARG A C 1
ATOM 1165 O O . ARG A 1 151 ? 6.366 2.512 -16.860 1.00 96.81 151 ARG A O 1
ATOM 1172 N N . GLY A 1 152 ? 5.569 3.924 -15.299 1.00 97.19 152 GLY A N 1
ATOM 1173 C CA . GLY A 1 152 ? 5.716 3.030 -14.153 1.00 97.19 152 GLY A CA 1
ATOM 1174 C C . GLY A 1 152 ? 5.136 3.668 -12.898 1.00 97.19 152 GLY A C 1
ATOM 1175 O O . GLY A 1 152 ? 4.846 4.863 -12.900 1.00 97.19 152 GLY A O 1
ATOM 1176 N N . MET A 1 153 ? 4.998 2.883 -11.831 1.00 98.19 153 MET A N 1
ATOM 1177 C CA . MET A 1 153 ? 4.314 3.303 -10.596 1.00 98.19 153 MET A CA 1
ATOM 1178 C C . MET A 1 153 ? 2.861 3.759 -10.825 1.00 98.19 153 MET A C 1
ATOM 1180 O O . MET A 1 153 ? 2.369 4.631 -10.109 1.00 98.19 153 MET A O 1
ATOM 1184 N N . GLU A 1 154 ? 2.168 3.162 -11.794 1.00 98.00 154 GLU A N 1
ATOM 1185 C CA . GLU A 1 154 ? 0.727 3.347 -11.997 1.00 98.00 154 GLU A CA 1
ATOM 1186 C C . GLU A 1 154 ? 0.013 2.240 -11.223 1.00 98.00 154 GLU A C 1
ATOM 1188 O O . GLU A 1 154 ? -0.232 1.134 -11.709 1.00 98.00 154 GLU A O 1
ATOM 1193 N N . LEU A 1 155 ? -0.140 2.498 -9.922 1.00 98.19 155 LEU A N 1
ATOM 1194 C CA . LEU A 1 155 ? -0.497 1.480 -8.946 1.00 98.19 155 LEU A CA 1
ATOM 1195 C C . LEU A 1 155 ? -2.012 1.293 -8.877 1.00 98.19 155 LEU A C 1
ATOM 1197 O O . LEU A 1 155 ? -2.719 2.158 -8.361 1.00 98.19 155 LEU A O 1
ATOM 1201 N N . SER A 1 156 ? -2.496 0.145 -9.346 1.00 97.31 156 SER A N 1
ATOM 1202 C CA . SER A 1 156 ? -3.927 -0.089 -9.580 1.00 97.31 156 SER A CA 1
ATOM 1203 C C . SER A 1 156 ? -4.663 -0.818 -8.447 1.00 97.31 156 SER A C 1
ATOM 1205 O O . SER A 1 156 ? -5.892 -0.824 -8.428 1.00 97.31 156 SER A O 1
ATOM 1207 N N . GLU A 1 157 ? -3.951 -1.402 -7.475 1.00 97.62 157 GLU A N 1
ATOM 1208 C CA . GLU A 1 157 ? -4.558 -2.135 -6.350 1.00 97.62 157 GLU A CA 1
ATOM 1209 C C . GLU A 1 157 ? -3.662 -2.135 -5.097 1.00 97.62 157 GLU A C 1
ATOM 1211 O O . GLU A 1 157 ? -2.441 -1.974 -5.188 1.00 97.62 157 GLU A O 1
ATOM 1216 N N . LEU A 1 158 ? -4.256 -2.344 -3.916 1.00 98.06 158 LEU A N 1
ATOM 1217 C CA . LEU A 1 158 ? -3.564 -2.521 -2.640 1.00 98.06 158 LEU A CA 1
ATOM 1218 C C . LEU A 1 158 ? -4.196 -3.654 -1.811 1.00 98.06 158 LEU A C 1
ATOM 1220 O O . LEU A 1 158 ? -5.286 -3.510 -1.260 1.00 98.06 158 LEU A O 1
ATOM 1224 N N . ILE A 1 159 ? -3.475 -4.764 -1.631 1.00 98.00 159 ILE A N 1
ATOM 1225 C CA . ILE A 1 159 ? -4.005 -5.970 -0.980 1.00 98.00 159 ILE A CA 1
ATOM 1226 C C . ILE A 1 159 ? -3.092 -6.522 0.116 1.00 98.00 159 ILE A C 1
ATOM 1228 O O . ILE A 1 159 ? -1.867 -6.445 0.053 1.00 98.00 159 ILE A O 1
ATOM 1232 N N . CYS A 1 160 ? -3.700 -7.130 1.135 1.00 97.75 160 CYS A N 1
ATOM 1233 C CA . CYS A 1 160 ? -2.984 -7.921 2.130 1.00 97.75 160 CYS A CA 1
ATOM 1234 C C . CYS A 1 160 ? -2.904 -9.382 1.672 1.00 97.75 160 CYS A C 1
ATOM 1236 O O . CYS A 1 160 ? -3.934 -10.043 1.542 1.00 97.75 160 CYS A O 1
ATOM 1238 N N . PHE A 1 161 ? -1.699 -9.910 1.485 1.00 97.50 161 PHE A N 1
ATOM 1239 C CA . PHE A 1 161 ? -1.474 -11.305 1.109 1.00 97.50 161 PHE A CA 1
ATOM 1240 C C . PHE A 1 161 ? -0.290 -11.874 1.889 1.00 97.50 161 PHE A C 1
ATOM 1242 O O . PHE A 1 161 ? 0.719 -11.200 2.067 1.00 97.50 161 PHE A O 1
ATOM 1249 N N . ASN A 1 162 ? -0.413 -13.108 2.390 1.00 96.62 162 ASN A N 1
ATOM 1250 C CA . ASN A 1 162 ? 0.646 -13.792 3.142 1.00 96.62 162 ASN A CA 1
ATOM 1251 C C . ASN A 1 162 ? 1.258 -12.940 4.284 1.00 96.62 162 ASN A C 1
ATOM 1253 O O . ASN A 1 162 ? 2.472 -12.920 4.489 1.00 96.62 162 ASN A O 1
ATOM 1257 N N . GLY A 1 163 ? 0.416 -12.195 5.012 1.00 96.81 163 GLY A N 1
ATOM 1258 C CA . GLY A 1 163 ? 0.842 -11.316 6.108 1.00 96.81 163 GLY A CA 1
ATOM 1259 C C . GLY A 1 163 ? 1.666 -10.095 5.685 1.00 96.81 163 GLY A C 1
ATOM 1260 O O . GLY A 1 163 ? 2.363 -9.521 6.519 1.00 96.81 163 GLY A O 1
ATOM 1261 N N . LYS A 1 164 ? 1.597 -9.700 4.412 1.00 97.88 164 LYS A N 1
ATOM 1262 C CA . LYS A 1 164 ? 2.289 -8.544 3.834 1.00 97.88 164 LYS A CA 1
ATOM 1263 C C . LYS A 1 164 ? 1.324 -7.689 3.020 1.00 97.88 164 LYS A C 1
ATOM 1265 O O . LYS A 1 164 ? 0.226 -8.134 2.690 1.00 97.88 164 LYS A O 1
ATOM 1270 N N . LEU A 1 165 ? 1.733 -6.461 2.717 1.00 98.38 165 LEU A N 1
ATOM 1271 C CA . LEU A 1 165 ? 0.978 -5.523 1.890 1.00 98.38 165 LEU A CA 1
ATOM 1272 C C . LEU A 1 165 ? 1.585 -5.489 0.488 1.00 98.38 165 LEU A C 1
ATOM 1274 O O . LEU A 1 165 ? 2.794 -5.310 0.357 1.00 98.38 165 LEU A O 1
ATOM 1278 N N . TYR A 1 166 ? 0.758 -5.648 -0.536 1.00 98.62 166 TYR A N 1
ATOM 1279 C CA . TYR A 1 166 ? 1.179 -5.680 -1.930 1.00 98.62 166 TYR A CA 1
ATOM 1280 C C . TYR A 1 166 ? 0.392 -4.692 -2.777 1.00 98.62 166 TYR A C 1
ATOM 1282 O O . TYR A 1 166 ? -0.778 -4.428 -2.513 1.00 98.62 166 TYR A O 1
ATOM 1290 N N . THR A 1 167 ? 1.046 -4.188 -3.812 1.00 98.56 167 THR A N 1
ATOM 1291 C CA . THR A 1 167 ? 0.462 -3.371 -4.876 1.00 98.56 167 THR A CA 1
ATOM 1292 C C . THR A 1 167 ? 1.010 -3.839 -6.221 1.00 98.56 167 THR A C 1
ATOM 1294 O O . THR A 1 167 ? 1.990 -4.585 -6.255 1.00 98.56 167 THR A O 1
ATOM 1297 N N . VAL A 1 168 ? 0.389 -3.443 -7.325 1.00 98.38 168 VAL A N 1
ATOM 1298 C CA . VAL A 1 168 ? 0.797 -3.838 -8.678 1.00 98.38 168 VAL A CA 1
ATOM 1299 C C . VAL A 1 168 ? 0.820 -2.618 -9.586 1.00 98.38 168 VAL A C 1
ATOM 1301 O O . VAL A 1 168 ? -0.050 -1.760 -9.479 1.00 98.38 168 VAL A O 1
ATOM 1304 N N . ASP A 1 169 ? 1.844 -2.530 -10.429 1.00 98.38 169 ASP A N 1
ATOM 1305 C CA . ASP A 1 169 ? 1.987 -1.497 -11.456 1.00 98.38 169 ASP A CA 1
ATOM 1306 C C . ASP A 1 169 ? 1.465 -2.022 -12.798 1.00 98.38 169 ASP A C 1
ATOM 1308 O O . ASP A 1 169 ? 2.079 -2.915 -13.388 1.00 98.38 169 ASP A O 1
ATOM 1312 N N . ASP A 1 170 ? 0.365 -1.449 -13.291 1.00 96.50 170 ASP A N 1
ATOM 1313 C CA . ASP A 1 170 ? -0.372 -1.909 -14.484 1.00 96.50 170 ASP A CA 1
ATOM 1314 C C . ASP A 1 170 ? 0.387 -1.678 -15.815 1.00 96.50 170 ASP A C 1
ATOM 1316 O O . ASP A 1 170 ? -0.048 -2.051 -16.912 1.00 96.50 170 ASP A O 1
ATOM 1320 N N . ARG A 1 171 ? 1.550 -1.017 -15.736 1.00 96.19 171 ARG A N 1
ATOM 1321 C CA . ARG A 1 171 ? 2.433 -0.746 -16.877 1.00 96.19 171 ARG A CA 1
ATOM 1322 C C . ARG A 1 171 ? 3.509 -1.791 -17.027 1.00 96.19 171 ARG A C 1
ATOM 1324 O O . ARG A 1 171 ? 3.819 -2.196 -18.148 1.00 96.19 171 ARG A O 1
ATOM 1331 N N . THR A 1 172 ? 4.128 -2.149 -15.910 1.00 97.25 172 THR A N 1
ATOM 1332 C CA . THR A 1 172 ? 5.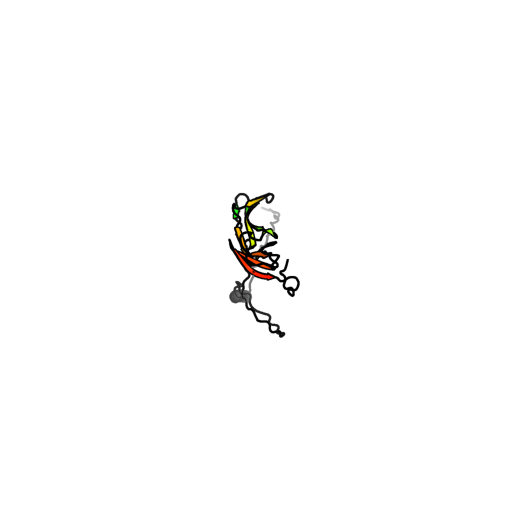260 -3.075 -15.867 1.00 97.25 172 THR A CA 1
ATOM 1333 C C . THR A 1 172 ? 4.825 -4.497 -15.533 1.00 97.25 172 THR A C 1
ATOM 1335 O O . THR A 1 172 ? 5.602 -5.422 -15.753 1.00 97.25 172 THR A O 1
ATOM 1338 N N . GLY A 1 173 ? 3.612 -4.682 -15.003 1.00 97.12 173 GLY A N 1
ATOM 1339 C CA . GLY A 1 173 ? 3.140 -5.949 -14.450 1.00 97.12 173 GLY A CA 1
ATOM 1340 C C . GLY A 1 173 ? 3.858 -6.334 -13.152 1.00 97.12 173 GLY A C 1
ATOM 1341 O O . GLY A 1 173 ? 3.739 -7.467 -12.688 1.00 97.12 173 GLY A O 1
ATOM 1342 N N . VAL A 1 174 ? 4.664 -5.440 -12.567 1.00 98.38 174 VAL A N 1
ATOM 1343 C CA . VAL A 1 174 ? 5.432 -5.743 -11.355 1.00 98.38 174 VAL A CA 1
ATOM 1344 C C . VAL A 1 174 ? 4.523 -5.648 -10.138 1.00 98.38 174 VAL A C 1
ATOM 1346 O O . VAL A 1 174 ? 3.938 -4.603 -9.855 1.00 98.38 174 VAL A O 1
ATOM 1349 N N . VAL A 1 175 ? 4.468 -6.735 -9.372 1.00 98.62 175 VAL A N 1
ATOM 1350 C CA . VAL A 1 175 ? 3.893 -6.759 -8.030 1.00 98.62 175 VAL A CA 1
ATOM 1351 C C . VAL A 1 175 ? 4.970 -6.325 -7.045 1.00 98.62 175 VAL A C 1
ATOM 1353 O O . VAL A 1 175 ? 6.038 -6.937 -6.962 1.00 98.62 175 VAL A O 1
ATOM 1356 N N . TYR A 1 176 ? 4.681 -5.287 -6.273 1.00 98.69 176 TYR A N 1
ATOM 1357 C CA . TYR A 1 176 ? 5.558 -4.745 -5.247 1.00 98.69 176 TYR A CA 1
ATOM 1358 C C . TYR A 1 176 ? 5.050 -5.092 -3.851 1.00 98.69 176 TYR A C 1
ATOM 1360 O O . TYR A 1 176 ? 3.872 -4.909 -3.551 1.00 98.69 176 TYR A O 1
ATOM 1368 N N . GLU A 1 177 ? 5.948 -5.516 -2.964 1.00 98.50 177 GLU A N 1
ATOM 1369 C CA . GLU A 1 177 ? 5.708 -5.466 -1.522 1.00 98.50 177 GLU A CA 1
ATOM 1370 C C . GLU A 1 177 ? 5.854 -4.014 -1.043 1.00 98.50 177 GLU A C 1
ATOM 1372 O O . GLU A 1 177 ? 6.870 -3.365 -1.303 1.00 98.50 177 GLU A O 1
ATOM 1377 N N . VAL A 1 178 ? 4.849 -3.500 -0.335 1.00 98.19 178 VAL A N 1
ATOM 1378 C CA . VAL A 1 178 ? 4.855 -2.152 0.241 1.00 98.19 178 VAL A CA 1
ATOM 1379 C C . VAL A 1 178 ? 5.371 -2.230 1.677 1.00 98.19 178 VAL A C 1
ATOM 1381 O O . VAL A 1 178 ? 4.700 -2.766 2.561 1.00 98.19 178 VAL A O 1
ATOM 1384 N N . GLN A 1 179 ? 6.548 -1.657 1.931 1.00 95.06 179 GLN A N 1
ATOM 1385 C CA . GLN A 1 179 ? 7.170 -1.604 3.256 1.00 95.06 179 GLN A CA 1
ATOM 1386 C C . GLN A 1 179 ? 7.366 -0.159 3.697 1.00 95.06 179 GLN A C 1
ATOM 1388 O O . GLN A 1 179 ? 8.295 0.491 3.237 1.00 95.06 179 GLN A O 1
ATOM 1393 N N . GLU A 1 180 ? 6.514 0.326 4.604 1.00 85.12 180 GLU A N 1
ATOM 1394 C CA . GLU A 1 180 ? 6.494 1.679 5.192 1.00 85.12 180 GLU A CA 1
ATOM 1395 C C . GLU A 1 180 ? 6.688 2.855 4.218 1.00 85.12 180 GLU A C 1
ATOM 1397 O O . GLU A 1 180 ? 5.739 3.603 4.001 1.00 85.12 180 GLU A O 1
ATOM 1402 N N . LYS A 1 181 ? 7.903 3.038 3.687 1.00 91.06 181 LYS A N 1
ATOM 1403 C CA . LYS A 1 181 ? 8.352 4.115 2.792 1.00 91.06 181 LYS A CA 1
ATOM 1404 C C . LYS A 1 181 ? 8.967 3.629 1.475 1.00 91.06 181 LYS A C 1
ATOM 1406 O O . LYS A 1 181 ? 9.525 4.434 0.738 1.00 91.06 181 LYS A O 1
ATOM 1411 N N . ALA A 1 182 ? 8.888 2.337 1.183 1.00 95.44 182 ALA A N 1
ATOM 1412 C CA . ALA A 1 182 ? 9.482 1.735 0.002 1.00 95.44 182 ALA A CA 1
ATOM 1413 C C . ALA A 1 182 ? 8.535 0.737 -0.666 1.00 95.44 182 ALA A C 1
ATOM 1415 O O . ALA A 1 182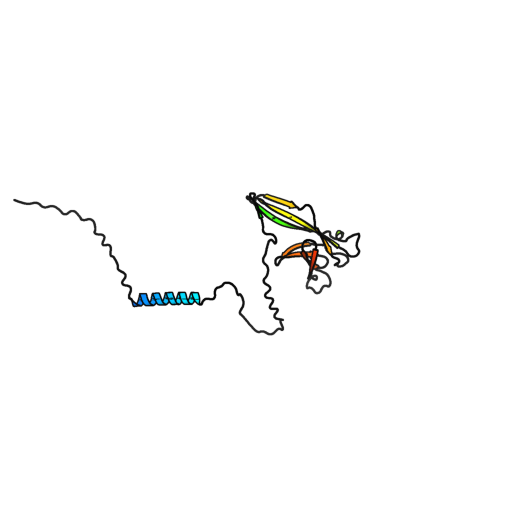 ? 7.641 0.165 -0.037 1.00 95.44 182 ALA A O 1
ATOM 1416 N N . VAL A 1 183 ? 8.783 0.522 -1.953 1.00 97.69 183 VAL A N 1
ATOM 1417 C CA . VAL A 1 183 ? 8.212 -0.564 -2.746 1.00 97.69 183 VAL A CA 1
ATOM 1418 C C . VAL A 1 183 ? 9.340 -1.491 -3.166 1.00 97.69 183 VAL A C 1
ATOM 1420 O O . VAL A 1 183 ? 10.371 -1.036 -3.661 1.00 97.69 183 VAL A O 1
ATOM 1423 N N . ILE A 1 184 ? 9.165 -2.788 -2.941 1.00 98.19 184 ILE A N 1
ATOM 1424 C CA . ILE A 1 184 ? 10.169 -3.808 -3.248 1.00 98.19 184 ILE A CA 1
ATOM 1425 C C . ILE A 1 184 ? 9.582 -4.731 -4.316 1.00 98.19 184 ILE A C 1
ATOM 1427 O O . ILE A 1 184 ? 8.573 -5.378 -4.033 1.00 98.19 184 ILE A O 1
ATOM 1431 N N . PRO A 1 185 ? 10.164 -4.802 -5.529 1.00 98.00 185 PRO A N 1
ATOM 1432 C CA . PRO A 1 185 ? 9.705 -5.735 -6.555 1.00 98.00 185 PRO A CA 1
ATOM 1433 C C . PRO A 1 185 ? 9.694 -7.165 -6.010 1.00 98.00 185 PRO A C 1
ATOM 1435 O O . PRO A 1 185 ? 10.701 -7.628 -5.473 1.00 98.00 185 PRO A O 1
ATOM 1438 N N . TRP A 1 186 ? 8.568 -7.860 -6.145 1.00 98.00 186 TRP A N 1
ATOM 1439 C CA . TRP A 1 186 ? 8.412 -9.239 -5.683 1.00 98.00 186 TRP A CA 1
ATOM 1440 C C . TRP A 1 186 ? 8.303 -10.222 -6.847 1.00 98.00 186 TRP A C 1
ATOM 1442 O O . TRP A 1 186 ? 9.070 -11.180 -6.912 1.00 98.00 186 TRP A O 1
ATOM 1452 N N . THR A 1 187 ? 7.380 -9.976 -7.774 1.00 97.25 187 THR A N 1
ATOM 1453 C CA . THR A 1 187 ? 7.203 -10.779 -8.991 1.00 97.25 187 THR A CA 1
ATOM 1454 C C . THR A 1 187 ? 6.785 -9.885 -10.155 1.00 97.25 187 THR A C 1
ATOM 1456 O O . THR A 1 187 ? 6.347 -8.758 -9.937 1.00 97.25 187 THR A O 1
ATOM 1459 N N . ILE A 1 188 ? 6.925 -10.377 -11.384 1.00 96.56 188 ILE A N 1
ATOM 1460 C CA . ILE A 1 188 ? 6.448 -9.716 -12.601 1.00 96.56 188 ILE A CA 1
ATOM 1461 C C . ILE A 1 188 ? 5.416 -10.609 -13.283 1.00 96.56 188 ILE A C 1
ATOM 1463 O O . ILE A 1 188 ? 5.608 -11.821 -13.382 1.00 96.56 188 ILE A O 1
ATOM 1467 N N . LEU A 1 189 ? 4.319 -10.003 -13.719 1.00 96.19 189 LEU A N 1
ATOM 1468 C CA . LEU A 1 189 ? 3.219 -10.646 -14.418 1.00 96.19 189 LEU A CA 1
ATOM 1469 C C . LEU A 1 189 ? 3.266 -10.194 -15.881 1.00 96.19 189 LEU A C 1
ATOM 1471 O O . LEU A 1 189 ? 2.985 -9.027 -16.162 1.00 96.19 189 LEU A O 1
ATOM 1475 N N . PRO A 1 190 ? 3.686 -11.060 -16.816 1.00 94.62 190 PRO A N 1
ATOM 1476 C CA . PRO A 1 190 ? 3.589 -10.757 -18.234 1.00 94.62 190 PRO A CA 1
ATOM 1477 C C . PRO A 1 190 ? 2.134 -10.871 -18.705 1.00 94.62 190 PRO A C 1
ATOM 1479 O O . PRO A 1 190 ? 1.356 -11.654 -18.168 1.00 94.62 190 PRO A O 1
ATOM 1482 N N . ASP A 1 191 ? 1.797 -10.100 -19.730 1.00 92.94 191 ASP A N 1
ATOM 1483 C CA . ASP A 1 191 ? 0.457 -9.988 -20.306 1.00 92.94 191 ASP A CA 1
ATOM 1484 C C . ASP A 1 191 ? -0.025 -11.327 -20.902 1.00 92.94 191 ASP A C 1
ATOM 1486 O O . ASP A 1 191 ? 0.753 -12.094 -21.487 1.00 92.94 191 ASP A O 1
ATOM 1490 N N . GLY A 1 192 ? -1.328 -11.582 -20.789 1.00 92.56 192 GLY A N 1
ATOM 1491 C CA . GLY A 1 192 ? -2.005 -12.732 -21.386 1.00 92.56 192 GLY A CA 1
ATOM 1492 C C . GLY A 1 192 ? -1.542 -14.090 -20.847 1.00 92.56 192 GLY A C 1
ATOM 1493 O O . GLY A 1 192 ? -1.587 -14.360 -19.651 1.00 92.56 192 GLY A O 1
ATOM 1494 N N . ASP A 1 193 ? -1.132 -14.985 -21.748 1.00 92.56 193 ASP A N 1
ATOM 1495 C CA . ASP A 1 193 ? -0.673 -16.349 -21.437 1.00 92.56 193 ASP A CA 1
ATOM 1496 C C . ASP A 1 193 ? 0.820 -16.423 -21.059 1.00 92.56 193 ASP A C 1
ATOM 1498 O O . ASP A 1 193 ? 1.433 -17.490 -21.111 1.00 92.56 193 ASP A O 1
ATOM 1502 N N . ALA A 1 194 ? 1.402 -15.279 -20.690 1.00 90.00 194 ALA A N 1
ATOM 1503 C CA . ALA A 1 194 ? 2.813 -15.082 -20.381 1.00 90.00 194 ALA A CA 1
ATOM 1504 C C . ALA A 1 194 ? 3.794 -15.237 -21.563 1.00 90.00 194 ALA A C 1
ATOM 1506 O O . ALA A 1 194 ? 5.008 -15.245 -21.353 1.00 90.00 194 ALA A O 1
ATOM 1507 N N . SER A 1 195 ? 3.310 -15.308 -22.810 1.00 89.50 195 SER A N 1
ATOM 1508 C CA . SER A 1 195 ? 4.172 -15.288 -24.008 1.00 89.50 195 SER A CA 1
ATOM 1509 C C . SER A 1 195 ? 4.575 -13.875 -24.462 1.00 89.50 195 SER A C 1
ATOM 1511 O O . SER A 1 195 ? 5.463 -13.710 -25.304 1.00 89.50 195 SER A O 1
ATOM 1513 N N . SER A 1 196 ? 3.938 -12.842 -23.902 1.00 88.31 196 SER A N 1
ATOM 1514 C CA . SER A 1 196 ? 4.170 -11.435 -24.230 1.00 88.31 196 SER A CA 1
ATOM 1515 C C . SER A 1 196 ? 5.351 -10.840 -23.457 1.00 88.31 196 SER A C 1
ATOM 1517 O O . SER A 1 196 ? 5.532 -11.089 -22.270 1.00 88.31 196 SER A O 1
ATOM 1519 N N . GLY A 1 197 ? 6.130 -9.970 -24.110 1.00 85.25 197 GLY A N 1
ATOM 1520 C CA . GLY A 1 197 ? 7.178 -9.172 -23.455 1.00 85.25 197 GLY A CA 1
ATOM 1521 C C . GLY A 1 197 ? 6.666 -7.915 -22.736 1.00 85.25 197 GLY A C 1
ATOM 1522 O O . GLY A 1 197 ? 7.473 -7.120 -22.258 1.00 85.25 197 GLY A O 1
ATOM 1523 N N . LYS A 1 198 ? 5.347 -7.693 -22.714 1.00 92.62 198 LYS A N 1
ATOM 1524 C CA . LYS A 1 198 ? 4.686 -6.570 -22.036 1.00 92.62 198 LYS A CA 1
ATOM 1525 C C . LYS A 1 198 ? 4.112 -7.035 -20.693 1.00 92.62 198 LYS A C 1
ATOM 1527 O O . LYS A 1 198 ? 3.622 -8.151 -20.611 1.00 92.62 198 LYS A O 1
ATOM 1532 N N . GLY A 1 199 ? 4.158 -6.174 -19.677 1.00 89.19 199 GLY A N 1
ATOM 1533 C CA . GLY A 1 199 ? 3.474 -6.378 -18.400 1.00 89.19 199 GLY A CA 1
ATOM 1534 C C . GLY A 1 199 ? 1.948 -6.422 -18.515 1.00 89.19 199 GLY A C 1
ATOM 1535 O O . GLY A 1 199 ? 1.365 -5.764 -19.387 1.00 89.19 199 GLY A O 1
ATOM 1536 N N . ASP A 1 200 ? 1.342 -7.209 -17.630 1.00 91.12 200 ASP A N 1
ATOM 1537 C CA . ASP A 1 200 ? -0.103 -7.364 -17.470 1.00 91.12 200 ASP A CA 1
ATOM 1538 C C . ASP A 1 200 ? -0.751 -6.086 -16.914 1.00 91.12 200 ASP A C 1
ATOM 1540 O O . ASP A 1 200 ? -0.109 -5.348 -16.157 1.00 91.12 200 ASP A O 1
ATOM 1544 N N . LYS A 1 201 ? -1.998 -5.823 -17.324 1.00 85.44 201 LYS A N 1
ATOM 1545 C CA . LYS A 1 201 ? -2.747 -4.610 -16.969 1.00 85.44 201 LYS A CA 1
ATOM 1546 C C . LYS A 1 201 ? -4.007 -4.928 -16.172 1.00 85.44 201 LYS A C 1
ATOM 1548 O O . LYS A 1 201 ? -4.870 -5.638 -16.731 1.00 85.44 201 LYS A O 1
#

Secondary structure (DSSP, 8-state):
-----PPPP-PPP------------HHHHHHHHHHHHHHHHHHHHS---SS---------------------------SSSPPEEETTEEEEEEEEE---GGGGB-SSSTT-EEEEEEEEEEEEETTSS-EEEEE-S--EEEEE---BTTB---EEEEEEETTEEEEEETTTTEEEEEETTEEEEEEE-BSTTTTSSSBP-

Sequence (201 aa):
MPGGYKGPVKGVGDLRVGSTLVRVKKNIVLVSVIMVLLVLLLFLLLPDGKNNGAALSEYSRGDDLIKFTSNAIYNRTYPLTPPVSTPNGRKYRIGLISDLDTNSKASDSKNLWYAYYLKGYLTINAYHDKVSVQFDDDSTKLTSQLSQGGRGMELSELICFNGKLYTVDDRTGVVYEVQEKAVIPWTILPDGDASSGKGDK

Solvent-accessible surface area (backbone atoms only — not comparable to full-atom values): 12432 Å² total; per-residue (Å²): 138,86,84,89,82,84,80,84,78,85,73,78,82,82,80,79,79,77,81,76,76,80,82,74,53,70,67,58,55,52,52,51,54,51,51,50,52,50,52,50,51,48,60,70,68,47,76,78,87,72,79,78,96,74,89,87,84,89,77,93,70,95,68,97,68,80,80,77,80,69,86,70,74,78,41,80,57,71,65,88,57,79,66,44,82,49,101,62,22,43,37,35,77,44,76,48,69,36,59,47,57,85,70,8,53,45,91,92,43,88,68,34,19,30,30,42,43,37,42,31,36,40,34,39,34,72,84,71,82,50,77,49,78,49,71,53,98,65,64,37,69,31,61,43,66,67,59,39,95,90,37,25,40,28,28,79,52,79,47,80,54,69,57,40,42,34,34,34,18,45,46,46,15,35,31,24,40,55,53,98,68,42,58,42,85,71,52,72,39,42,24,87,92,55,83,44,97,46,31,26,112

Radius of gyration: 37.87 Å; Cα contacts (8 Å, |Δi|>4): 307; chains: 1; bounding box: 88×78×101 Å

pLDDT: mean 83.33, std 20.38, range [32.06, 98.69]

Mean predicted aligned error: 16.3 Å

Foldseek 3Di:
DDDDDDDDDPDDDDPPPPPPPPPDDPVNVVVVVVVVVVVVVVVVVPPDPPDDPDDDDDDDDDDPDDPPPPPPDQAPDPPLDDWDQDPFAIKDKDKDKDQPDLVQDDPVDDQKGKIWIWIWMWGQGPVNPDIDIDTDPDIAIEMDSDFDPSDWSRWDDWDQTSSFIWTAIQWFQFIWTDDPRYTHTDDFACDDPNPHPTGHD

Organism: Stichopus japonicus (NCBI:txid307972)

Nearest PDB structures (foldseek):
  1s1d-assembly2_B  TM=9.990E-01  e=1.295E-17  Homo sapiens
  2h2u-assembly1_A  TM=9.925E-01  e=1.915E-17  Homo sapiens